Protein AF-A0A367AW40-F1 (afdb_monomer)

Sequence (233 aa):
MDGLRAPLARRLGDLLKSRQLRHEDLAEAMTDLGFDWTRNRVTQVVTGRGALTLLEIAGLCSALNLSLGDLLGGPDTEVALPGGSVPLRAILEALLHGSSESWQLLGDQSAETEQMLGELLAAHVEQAARTSSPPSRPAYSGTAWGEQAEATRKAARRLGVTPRTVETAAVQLWGRSLTAERDHRVEPRPDEDVRSLQARRAHVTRTLLSELRFHLGKSGEPAPGAGDEAGEH

Secondary structure (DSSP, 8-state):
--TTHHHHHHHHHHHHHHTT--HHHHHHHHHTTT----HHHHHHHHTT-SPPPHHHHHHHHHHHT--HHHHHT-TT-EEEETTEEEEHHHHHHHHHH---HHHHHHHHHHHHHHHHHHHHHHHHHHHHTTS-PPPPPPPPPTTHHHHHHHHHHHHHHHHTS-HHHHHHHHHHHHSS-HHHHHHHHT---TT--HHHHHHHHHHHHHHHHHHHHHHHHHTTS--S---------

Structure (mmCIF, N/CA/C/O backbone):
data_AF-A0A367AW40-F1
#
_entry.id   AF-A0A367AW40-F1
#
loop_
_atom_site.group_PDB
_atom_site.id
_atom_site.type_symbol
_atom_site.label_atom_id
_atom_site.label_alt_id
_atom_site.label_comp_id
_atom_site.label_asym_id
_atom_site.label_entity_id
_atom_site.label_seq_id
_atom_site.pdbx_PDB_ins_code
_atom_site.Cartn_x
_atom_site.Cartn_y
_atom_site.Cartn_z
_atom_site.occupancy
_atom_site.B_iso_or_equiv
_atom_site.auth_seq_id
_atom_site.auth_comp_id
_atom_site.auth_asym_id
_atom_site.auth_atom_id
_atom_site.pdbx_PDB_model_num
ATOM 1 N N . MET A 1 1 ? 22.126 5.871 -12.743 1.00 47.59 1 MET A N 1
ATOM 2 C CA . MET A 1 1 ? 21.609 4.612 -12.161 1.00 47.59 1 MET A CA 1
ATOM 3 C C . MET A 1 1 ? 20.089 4.724 -12.096 1.00 47.59 1 MET A C 1
ATOM 5 O O . MET A 1 1 ? 19.543 5.009 -11.042 1.00 47.59 1 MET A O 1
ATOM 9 N N . ASP A 1 2 ? 19.421 4.588 -13.247 1.00 61.53 2 ASP A N 1
ATOM 10 C CA . ASP A 1 2 ? 17.993 4.928 -13.421 1.00 61.53 2 ASP A CA 1
ATOM 11 C C . ASP A 1 2 ? 17.101 3.701 -13.710 1.00 61.53 2 ASP A C 1
ATOM 13 O O . ASP A 1 2 ? 15.888 3.847 -13.865 1.00 61.53 2 ASP A O 1
ATOM 17 N N . GLY A 1 3 ? 17.682 2.494 -13.757 1.00 70.38 3 GLY A N 1
ATOM 18 C CA . GLY A 1 3 ? 17.032 1.286 -14.282 1.00 70.38 3 GLY A CA 1
ATOM 19 C C . GLY A 1 3 ? 15.735 0.896 -13.572 1.00 70.38 3 GLY A C 1
ATOM 20 O O . GLY A 1 3 ? 14.750 0.587 -14.231 1.00 70.38 3 GLY A O 1
ATOM 21 N N . LEU A 1 4 ? 15.689 1.000 -12.240 1.00 76.81 4 LEU A N 1
ATOM 22 C CA . LEU A 1 4 ? 14.492 0.663 -11.457 1.00 76.81 4 LEU A CA 1
ATOM 23 C C . LEU A 1 4 ? 13.474 1.816 -11.379 1.00 76.81 4 LEU A C 1
ATOM 25 O O . LEU A 1 4 ? 12.295 1.599 -11.105 1.00 76.81 4 LEU A O 1
ATOM 29 N N . ARG A 1 5 ? 13.914 3.058 -11.626 1.00 83.00 5 ARG A N 1
ATOM 30 C CA . ARG A 1 5 ? 13.106 4.265 -11.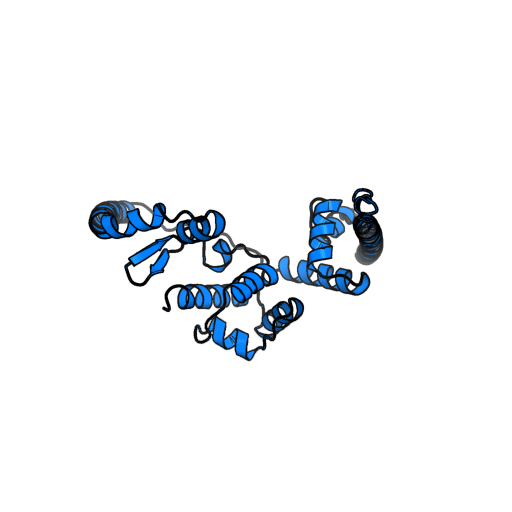398 1.00 83.00 5 ARG A CA 1
ATOM 31 C C . ARG A 1 5 ? 11.940 4.356 -12.375 1.00 83.00 5 ARG A C 1
ATOM 33 O O . ARG A 1 5 ? 10.817 4.629 -11.962 1.00 83.00 5 ARG A O 1
ATOM 40 N N . ALA A 1 6 ? 12.198 4.141 -13.664 1.00 80.56 6 ALA A N 1
ATOM 41 C CA . ALA A 1 6 ? 11.173 4.285 -14.695 1.00 80.56 6 ALA A CA 1
ATOM 42 C C . ALA A 1 6 ? 10.096 3.179 -14.647 1.00 80.56 6 ALA A C 1
ATOM 44 O O . ALA A 1 6 ? 8.912 3.526 -14.713 1.00 80.56 6 ALA A O 1
ATOM 45 N N . PRO A 1 7 ? 10.445 1.884 -14.481 1.00 81.56 7 PRO A N 1
ATOM 46 C CA . PRO A 1 7 ? 9.455 0.823 -14.303 1.00 81.56 7 PRO A CA 1
ATOM 47 C C . PRO A 1 7 ? 8.594 1.038 -13.057 1.00 81.56 7 PRO A C 1
ATOM 49 O O . PRO A 1 7 ? 7.368 0.966 -13.143 1.00 81.56 7 PRO A O 1
ATOM 52 N N . LEU A 1 8 ? 9.217 1.393 -11.926 1.00 87.31 8 LEU A N 1
ATOM 53 C CA . LEU A 1 8 ? 8.506 1.630 -10.672 1.00 87.31 8 LEU A CA 1
ATOM 54 C C . LEU A 1 8 ? 7.559 2.831 -10.779 1.00 87.31 8 LEU A C 1
ATOM 56 O O . LEU A 1 8 ? 6.394 2.719 -10.411 1.00 87.31 8 LEU A O 1
ATOM 60 N N . ALA A 1 9 ? 8.017 3.959 -11.327 1.00 90.25 9 ALA A N 1
ATOM 61 C CA . ALA A 1 9 ? 7.193 5.156 -11.501 1.00 90.25 9 ALA A CA 1
ATOM 62 C C . ALA A 1 9 ? 5.945 4.880 -12.356 1.00 90.25 9 ALA A C 1
ATOM 64 O O . ALA A 1 9 ? 4.826 5.221 -11.965 1.00 90.25 9 ALA A O 1
ATOM 65 N N . ARG A 1 10 ? 6.131 4.199 -13.496 1.00 88.38 10 ARG A N 1
ATOM 66 C CA . ARG A 1 10 ? 5.036 3.790 -14.385 1.00 88.38 10 ARG A CA 1
ATOM 67 C C . ARG A 1 10 ? 4.048 2.888 -13.653 1.00 88.38 10 ARG A C 1
ATOM 69 O O . ARG A 1 10 ? 2.854 3.174 -13.636 1.00 88.38 10 ARG A O 1
ATOM 76 N N . ARG A 1 11 ? 4.557 1.842 -13.000 1.00 90.12 11 ARG A N 1
ATOM 77 C CA . ARG A 1 11 ? 3.735 0.861 -12.293 1.00 90.12 11 ARG A CA 1
ATOM 78 C C . ARG A 1 11 ? 2.964 1.485 -11.135 1.00 90.12 11 ARG A C 1
ATOM 80 O O . ARG A 1 11 ? 1.782 1.197 -10.975 1.00 90.12 11 ARG A O 1
ATOM 87 N N . LEU A 1 12 ? 3.591 2.378 -10.375 1.00 92.44 12 LEU A N 1
ATOM 88 C CA . LEU A 1 12 ? 2.936 3.113 -9.300 1.00 92.44 12 LEU A CA 1
ATOM 89 C C . LEU A 1 12 ? 1.814 4.010 -9.842 1.00 92.44 12 LEU A C 1
ATOM 91 O O . LEU A 1 12 ? 0.724 4.030 -9.277 1.00 92.44 12 LEU A O 1
ATOM 95 N N . GLY A 1 13 ? 2.042 4.698 -10.964 1.00 92.38 13 GLY A N 1
ATOM 96 C CA . GLY A 1 13 ? 1.009 5.488 -11.637 1.00 92.38 13 GLY A CA 1
ATOM 97 C C . GLY A 1 13 ? -0.188 4.646 -12.087 1.00 92.38 13 GLY A C 1
ATOM 98 O O . GLY A 1 13 ? -1.335 5.044 -11.874 1.00 92.38 13 GLY A O 1
ATOM 99 N N . ASP A 1 14 ? 0.065 3.470 -12.660 1.00 91.94 14 ASP A N 1
ATOM 100 C CA . ASP A 1 14 ? -0.989 2.541 -13.076 1.00 91.94 14 ASP A CA 1
ATOM 101 C C . ASP A 1 14 ? -1.769 1.992 -11.876 1.00 91.94 14 ASP A C 1
ATOM 103 O O . ASP A 1 14 ? -2.997 1.939 -11.922 1.00 91.94 14 ASP A O 1
ATOM 107 N N . LEU A 1 15 ? -1.079 1.655 -10.781 1.00 91.62 15 LEU A N 1
ATOM 108 C CA . LEU A 1 15 ? -1.694 1.173 -9.542 1.00 91.62 15 LEU A CA 1
ATOM 109 C C . LEU A 1 15 ? -2.585 2.228 -8.882 1.00 91.62 15 LEU A C 1
ATOM 111 O O . LEU A 1 15 ? -3.690 1.906 -8.442 1.00 91.62 15 LEU A O 1
ATOM 115 N N . LEU A 1 16 ? -2.134 3.484 -8.826 1.00 92.38 16 LEU A N 1
ATOM 116 C CA . LEU A 1 16 ? -2.938 4.577 -8.279 1.00 92.38 16 LEU A CA 1
ATOM 117 C C . LEU A 1 16 ? -4.212 4.778 -9.103 1.00 92.38 16 LEU A C 1
ATOM 119 O O . LEU A 1 16 ? -5.305 4.842 -8.541 1.00 92.38 16 LEU A O 1
ATOM 123 N N . LYS A 1 17 ? -4.097 4.779 -10.437 1.00 92.19 17 LYS A N 1
ATOM 124 C CA . LYS A 1 17 ? -5.255 4.886 -11.336 1.00 92.19 17 LYS A CA 1
ATOM 125 C C . LYS A 1 17 ? -6.202 3.697 -11.200 1.00 92.19 17 LYS A C 1
ATOM 127 O O . LYS A 1 17 ? -7.404 3.899 -11.057 1.00 92.19 17 LYS A O 1
ATOM 132 N N . SER A 1 18 ? -5.684 2.467 -11.219 1.00 91.44 18 SER A N 1
ATOM 133 C CA . SER A 1 18 ? -6.513 1.257 -11.174 1.00 91.44 18 SER A CA 1
ATOM 134 C C . SER A 1 18 ? -7.250 1.102 -9.846 1.00 91.44 18 SER A C 1
ATOM 136 O O . SER A 1 18 ? -8.335 0.532 -9.812 1.00 91.44 18 SER A O 1
ATOM 138 N N . ARG A 1 19 ? -6.667 1.606 -8.752 1.00 88.44 19 ARG A N 1
ATOM 139 C CA . ARG A 1 19 ? -7.271 1.592 -7.413 1.00 88.44 19 ARG A CA 1
ATOM 140 C C . ARG A 1 19 ? -8.037 2.872 -7.070 1.00 88.44 19 ARG A C 1
ATOM 142 O O . ARG A 1 19 ? -8.525 2.980 -5.952 1.00 88.44 19 ARG A O 1
ATOM 149 N N . GLN A 1 20 ? -8.130 3.823 -8.004 1.00 92.62 20 GLN A N 1
ATOM 150 C CA . GLN A 1 20 ? -8.730 5.148 -7.792 1.00 92.62 20 GLN A CA 1
ATOM 151 C C . GLN A 1 20 ? -8.156 5.886 -6.567 1.00 92.62 20 GLN A C 1
ATOM 153 O O . GLN A 1 20 ? -8.853 6.649 -5.902 1.00 92.62 20 GLN A O 1
ATOM 158 N N . LEU A 1 21 ? -6.877 5.657 -6.268 1.00 90.06 21 LEU A N 1
ATOM 159 C CA . LEU A 1 21 ? -6.173 6.309 -5.172 1.00 90.06 21 LEU A CA 1
ATOM 160 C C . LEU A 1 21 ? -5.642 7.658 -5.637 1.00 90.06 21 LEU A C 1
ATOM 162 O O . LEU A 1 21 ? -5.008 7.773 -6.691 1.00 90.06 21 LEU A O 1
ATOM 166 N N . ARG A 1 22 ? -5.865 8.686 -4.824 1.00 94.06 22 ARG A N 1
ATOM 167 C CA . ARG A 1 22 ? -5.292 10.008 -5.051 1.00 94.06 22 ARG A CA 1
ATOM 168 C C . ARG A 1 22 ? -3.873 10.047 -4.496 1.00 94.06 22 ARG A C 1
ATOM 170 O O . ARG A 1 22 ? -3.470 9.225 -3.672 1.00 94.06 22 ARG A O 1
ATOM 177 N N . HIS A 1 23 ? -3.099 11.035 -4.933 1.00 94.56 23 HIS A N 1
ATOM 178 C CA . HIS A 1 23 ? -1.726 11.209 -4.451 1.00 94.56 23 HIS A CA 1
ATOM 179 C C . HIS A 1 23 ? -1.690 11.518 -2.947 1.00 94.56 23 HIS A C 1
ATOM 181 O O . HIS A 1 23 ? -0.756 11.121 -2.260 1.00 94.56 23 HIS A O 1
ATOM 187 N N . GLU A 1 24 ? -2.706 12.214 -2.442 1.00 93.94 24 GLU A N 1
ATOM 188 C CA . GLU A 1 24 ? -2.897 12.516 -1.027 1.00 93.94 24 GLU A CA 1
ATOM 189 C C . GLU A 1 24 ? -3.111 11.247 -0.202 1.00 93.94 24 GLU A C 1
ATOM 191 O O . GLU A 1 24 ? -2.533 11.134 0.871 1.00 93.94 24 GLU A O 1
ATOM 196 N N . ASP A 1 25 ? -3.861 10.275 -0.730 1.00 92.69 25 ASP A N 1
ATOM 197 C CA . ASP A 1 25 ? -4.160 9.032 -0.015 1.00 92.69 25 ASP A CA 1
ATOM 198 C C . ASP A 1 25 ? -2.886 8.185 0.167 1.00 92.69 25 ASP A C 1
ATOM 200 O O . ASP A 1 25 ? -2.672 7.589 1.221 1.00 92.69 25 ASP A O 1
ATOM 204 N N . LEU A 1 26 ? -1.999 8.162 -0.840 1.00 94.69 26 LEU A N 1
ATOM 205 C CA . LEU A 1 26 ? -0.705 7.479 -0.731 1.00 94.69 26 LEU A CA 1
ATOM 206 C C . LEU A 1 26 ? 0.272 8.228 0.185 1.00 94.69 26 LEU A C 1
ATOM 208 O O . LEU A 1 26 ? 1.030 7.592 0.913 1.00 94.69 26 LEU A O 1
ATOM 212 N N . ALA A 1 27 ? 0.268 9.563 0.149 1.00 95.62 27 ALA A N 1
ATOM 213 C CA . ALA A 1 27 ? 1.080 10.363 1.060 1.00 95.62 27 ALA A CA 1
ATOM 214 C C . ALA A 1 27 ? 0.664 10.108 2.515 1.00 95.62 27 ALA A C 1
ATOM 216 O O . ALA A 1 27 ? 1.519 9.796 3.333 1.00 95.62 27 ALA A O 1
ATOM 217 N N . GLU A 1 28 ? -0.640 10.142 2.805 1.00 90.12 28 GLU A N 1
ATOM 218 C CA . GLU A 1 28 ? -1.197 9.830 4.126 1.00 90.12 28 GLU A CA 1
ATOM 219 C C . GLU A 1 28 ? -0.814 8.414 4.578 1.00 90.12 28 GLU A C 1
ATOM 221 O O . GLU A 1 28 ? -0.297 8.245 5.677 1.00 90.12 28 GLU A O 1
ATOM 226 N N . ALA A 1 29 ? -0.955 7.407 3.708 1.00 89.88 29 ALA A N 1
ATOM 227 C CA . ALA A 1 29 ? -0.582 6.029 4.034 1.00 89.88 29 ALA A CA 1
ATOM 228 C C . ALA A 1 29 ? 0.916 5.858 4.348 1.00 89.88 29 ALA A C 1
ATOM 230 O O . ALA A 1 29 ? 1.285 5.037 5.184 1.00 89.88 29 ALA A O 1
ATOM 231 N N . MET A 1 30 ? 1.789 6.617 3.685 1.00 96.31 30 MET A N 1
ATOM 232 C CA . MET A 1 30 ? 3.225 6.607 3.973 1.00 96.31 30 MET A CA 1
ATOM 233 C C . MET A 1 30 ? 3.547 7.375 5.263 1.00 96.31 30 MET A C 1
ATOM 235 O O . MET A 1 30 ? 4.392 6.931 6.038 1.00 96.31 30 MET A O 1
ATOM 239 N N . THR A 1 31 ? 2.833 8.461 5.556 1.00 93.12 31 THR A N 1
ATOM 240 C CA . THR A 1 31 ? 2.940 9.175 6.837 1.00 93.12 31 THR A CA 1
ATOM 241 C C . THR A 1 31 ? 2.494 8.324 8.019 1.00 93.12 31 THR A C 1
ATOM 243 O O . THR A 1 31 ? 3.165 8.317 9.049 1.00 93.12 31 THR A O 1
ATOM 246 N N . ASP A 1 32 ? 1.445 7.517 7.858 1.00 85.75 32 ASP A N 1
ATOM 247 C CA . ASP A 1 32 ? 1.005 6.543 8.867 1.00 85.75 32 ASP A CA 1
ATOM 248 C C . ASP A 1 32 ? 2.079 5.479 9.180 1.00 85.75 32 ASP A C 1
ATOM 250 O O . ASP A 1 32 ? 2.071 4.881 10.257 1.00 85.75 32 ASP A O 1
ATOM 254 N N . LEU A 1 33 ? 3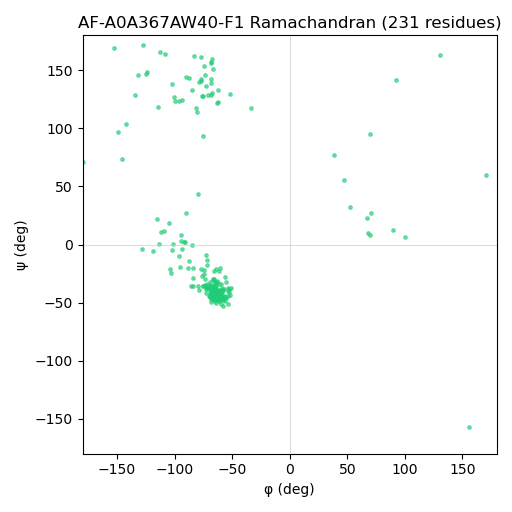.018 5.246 8.255 1.00 86.50 33 LEU A N 1
ATOM 255 C CA . LEU A 1 33 ? 4.180 4.367 8.437 1.00 86.50 33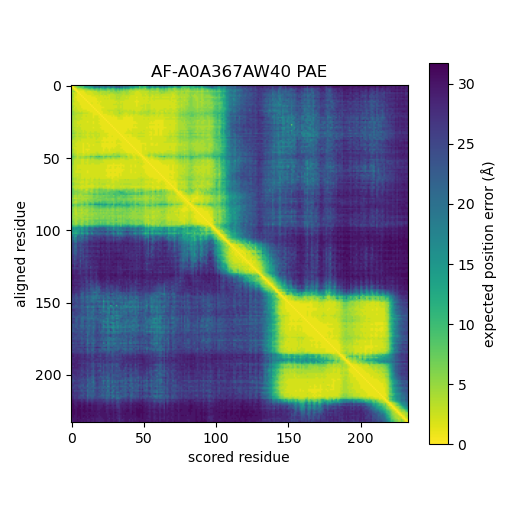 LEU A CA 1
ATOM 256 C C . LEU A 1 33 ? 5.419 5.104 8.982 1.00 86.50 33 LEU A C 1
ATOM 258 O O . LEU A 1 33 ? 6.465 4.480 9.155 1.00 86.50 33 LEU A O 1
ATOM 262 N N . GLY A 1 34 ? 5.311 6.405 9.263 1.00 90.44 34 GLY A N 1
ATOM 263 C CA . GLY A 1 34 ? 6.382 7.232 9.822 1.00 90.44 34 GLY A CA 1
ATOM 264 C C . GLY A 1 34 ? 7.287 7.912 8.791 1.00 90.44 34 GLY A C 1
ATOM 265 O O . GLY A 1 34 ? 8.342 8.416 9.167 1.00 90.44 34 GLY A O 1
ATOM 266 N N . PHE A 1 35 ? 6.915 7.933 7.507 1.00 94.50 35 PHE A N 1
ATOM 267 C CA . PHE A 1 35 ? 7.653 8.685 6.486 1.00 94.50 35 PHE A CA 1
ATOM 268 C C . PHE A 1 35 ? 7.119 10.116 6.353 1.00 94.50 35 PHE A C 1
ATOM 270 O O . PHE A 1 35 ? 5.914 10.327 6.346 1.00 94.50 35 PHE A O 1
ATOM 277 N N . ASP A 1 36 ? 7.980 11.098 6.091 1.00 94.44 36 ASP A N 1
ATOM 278 C CA . ASP A 1 36 ? 7.558 12.495 5.862 1.00 94.44 36 ASP A CA 1
ATOM 279 C C . ASP A 1 36 ? 7.024 12.733 4.433 1.00 94.44 36 ASP A C 1
ATOM 281 O O . ASP A 1 36 ? 7.379 13.691 3.735 1.00 94.44 36 ASP A O 1
ATOM 285 N N . TRP A 1 37 ? 6.204 11.810 3.931 1.00 96.62 37 TRP A N 1
ATOM 286 C CA . TRP A 1 37 ? 5.711 11.861 2.564 1.00 96.62 37 TRP A CA 1
ATOM 287 C C . TRP A 1 37 ? 4.630 12.924 2.396 1.00 96.62 37 TRP A C 1
ATOM 289 O O . TRP A 1 37 ? 3.607 12.962 3.072 1.00 96.62 37 TRP A O 1
ATOM 299 N N . THR A 1 38 ? 4.842 13.785 1.405 1.00 96.31 38 THR A N 1
ATOM 300 C CA . THR A 1 38 ? 3.866 14.787 0.976 1.00 96.31 38 THR A CA 1
ATOM 301 C C . THR A 1 38 ? 3.272 14.405 -0.376 1.00 96.31 38 THR A C 1
ATOM 303 O O . THR A 1 38 ? 3.857 13.638 -1.146 1.00 96.31 38 THR A O 1
ATOM 306 N N . ARG A 1 39 ? 2.147 15.027 -0.746 1.00 95.94 39 ARG A N 1
ATOM 307 C CA . ARG A 1 39 ? 1.578 14.917 -2.103 1.00 95.94 39 ARG A CA 1
ATOM 308 C C . ARG A 1 39 ? 2.610 15.221 -3.200 1.00 95.94 39 ARG A C 1
ATOM 310 O O . ARG A 1 39 ? 2.620 14.589 -4.260 1.00 95.94 39 ARG A O 1
ATOM 317 N N . ASN A 1 40 ? 3.490 16.195 -2.955 1.00 94.25 40 ASN A N 1
ATOM 318 C CA . ASN A 1 40 ? 4.557 16.546 -3.887 1.00 94.25 40 ASN A CA 1
ATOM 319 C C . ASN A 1 40 ? 5.579 15.405 -4.021 1.00 94.25 40 ASN A C 1
ATOM 321 O O . ASN A 1 40 ? 5.950 15.051 -5.138 1.00 94.25 40 ASN A O 1
ATOM 325 N N . ARG A 1 41 ? 5.966 14.769 -2.907 1.00 95.69 41 ARG A N 1
ATOM 326 C CA . ARG A 1 41 ? 6.853 13.595 -2.921 1.00 95.69 41 ARG A CA 1
ATOM 327 C C . ARG A 1 41 ? 6.254 12.452 -3.741 1.00 95.69 41 ARG A C 1
ATOM 329 O O . ARG A 1 41 ? 6.929 11.936 -4.628 1.00 95.69 41 ARG A O 1
ATOM 336 N N . VAL A 1 42 ? 4.974 12.135 -3.536 1.00 95.62 42 VAL A N 1
ATOM 337 C CA . VAL A 1 42 ? 4.256 11.132 -4.345 1.00 95.62 42 VAL A CA 1
ATOM 338 C C . VAL A 1 42 ? 4.308 11.484 -5.833 1.00 95.62 42 VAL A C 1
ATOM 340 O O . VAL A 1 42 ? 4.636 10.644 -6.666 1.00 95.62 42 VAL A O 1
ATOM 343 N N . THR A 1 43 ? 4.065 12.750 -6.173 1.00 94.25 43 THR A N 1
ATOM 344 C CA . THR A 1 43 ? 4.104 13.223 -7.564 1.00 94.25 43 THR A CA 1
ATOM 345 C C . THR A 1 43 ? 5.499 13.068 -8.179 1.00 94.25 43 THR A C 1
ATOM 347 O O . THR A 1 43 ? 5.621 12.611 -9.315 1.00 94.25 43 THR A O 1
ATOM 350 N N . GLN A 1 44 ? 6.567 13.389 -7.443 1.00 92.25 44 GLN A N 1
ATOM 351 C CA . GLN A 1 44 ? 7.946 13.185 -7.900 1.00 92.25 44 GLN A CA 1
ATOM 352 C C . GLN A 1 44 ? 8.252 11.707 -8.161 1.00 92.25 44 GLN A C 1
ATOM 354 O O . GLN A 1 44 ? 8.893 11.389 -9.159 1.00 92.25 44 GLN A O 1
ATOM 359 N N . VAL A 1 45 ? 7.781 10.805 -7.301 1.00 93.75 45 VAL A N 1
ATOM 360 C CA . VAL A 1 45 ? 7.999 9.361 -7.458 1.00 93.75 45 VAL A CA 1
ATOM 361 C C . VAL A 1 45 ? 7.225 8.819 -8.663 1.00 93.75 45 VAL A C 1
ATOM 363 O O . VAL A 1 45 ? 7.818 8.184 -9.530 1.00 93.75 45 VAL A O 1
ATOM 366 N N . VAL A 1 46 ? 5.932 9.135 -8.785 1.00 93.31 46 VAL A N 1
ATOM 367 C CA . VAL A 1 46 ? 5.071 8.686 -9.900 1.00 93.31 46 VAL A CA 1
ATOM 368 C C . VAL A 1 46 ? 5.541 9.235 -11.252 1.00 93.31 46 VAL A C 1
ATOM 370 O O . VAL A 1 46 ? 5.409 8.573 -12.276 1.00 93.31 46 VAL A O 1
ATOM 373 N N . THR A 1 47 ? 6.128 10.433 -11.276 1.00 90.50 47 THR A N 1
ATOM 374 C CA . THR A 1 47 ? 6.715 11.013 -12.499 1.00 90.50 47 THR A CA 1
ATOM 375 C C . THR A 1 47 ? 8.148 10.549 -12.766 1.00 90.50 47 THR A C 1
ATOM 377 O O . THR A 1 47 ? 8.750 10.970 -13.752 1.00 90.50 47 THR A O 1
ATOM 380 N N . GLY A 1 48 ? 8.715 9.703 -11.899 1.00 89.12 48 GLY A N 1
ATOM 381 C CA . GLY A 1 48 ? 10.083 9.207 -12.023 1.00 89.12 48 GLY A CA 1
ATOM 382 C C . GLY A 1 48 ? 11.149 10.285 -11.833 1.00 89.12 48 GLY A C 1
ATOM 383 O O . GLY A 1 48 ? 12.257 10.126 -12.328 1.00 89.12 48 GLY A O 1
ATOM 384 N N . ARG A 1 49 ? 10.838 11.392 -11.152 1.00 85.69 49 ARG A N 1
ATOM 385 C CA . ARG A 1 49 ? 11.783 12.479 -10.834 1.00 85.69 49 ARG A CA 1
ATOM 386 C C . ARG A 1 49 ? 12.406 12.345 -9.444 1.00 85.69 49 ARG A C 1
ATOM 388 O O . ARG A 1 49 ? 13.441 12.947 -9.186 1.00 85.69 49 ARG A O 1
ATOM 395 N N . GLY A 1 50 ? 11.788 11.574 -8.552 1.00 82.44 50 GLY A N 1
ATOM 396 C CA . GLY A 1 50 ? 12.304 11.286 -7.215 1.00 82.44 50 GLY A CA 1
ATOM 397 C C . GLY A 1 50 ? 12.971 9.916 -7.156 1.00 82.44 50 GLY A C 1
ATOM 398 O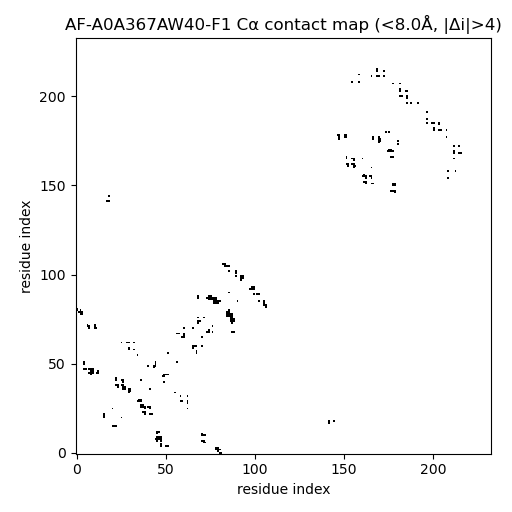 O . GLY A 1 50 ? 12.351 8.918 -7.517 1.00 82.44 50 GLY A O 1
ATOM 399 N N . ALA A 1 51 ? 14.215 9.856 -6.677 1.00 82.19 51 ALA A N 1
ATOM 400 C CA . ALA A 1 51 ? 14.822 8.589 -6.278 1.00 82.19 51 ALA A CA 1
ATOM 401 C C . ALA A 1 51 ? 14.123 8.060 -5.019 1.00 82.19 51 ALA A C 1
ATOM 403 O O . ALA A 1 51 ? 13.815 8.845 -4.119 1.00 82.19 51 ALA A O 1
ATOM 404 N N . LEU A 1 52 ? 13.887 6.751 -4.971 1.00 89.31 52 LEU A N 1
ATOM 405 C CA . LEU A 1 52 ? 13.381 6.056 -3.793 1.00 89.31 52 LEU A CA 1
ATOM 406 C C . LEU A 1 52 ? 14.524 5.335 -3.092 1.00 89.31 52 LEU A C 1
ATOM 408 O O . LEU A 1 52 ? 15.355 4.695 -3.738 1.00 89.31 52 LEU A O 1
ATOM 412 N N . THR A 1 53 ? 14.531 5.410 -1.771 1.00 89.69 53 THR A N 1
ATOM 413 C CA . THR A 1 53 ? 15.372 4.557 -0.932 1.00 89.69 53 THR A CA 1
ATOM 414 C C . THR A 1 53 ? 14.773 3.152 -0.820 1.00 89.69 53 THR A C 1
ATOM 416 O O . THR A 1 53 ? 13.575 2.955 -1.030 1.00 89.69 53 THR A O 1
ATOM 419 N N . LEU A 1 54 ? 15.587 2.165 -0.431 1.00 85.12 54 LEU A N 1
ATOM 420 C CA . LEU A 1 54 ? 15.106 0.803 -0.169 1.00 85.12 54 LEU A CA 1
ATOM 421 C C . LEU A 1 54 ? 14.003 0.781 0.904 1.00 85.12 54 LEU A C 1
ATOM 423 O O . LEU A 1 54 ? 13.023 0.052 0.769 1.00 85.12 54 LEU A O 1
ATOM 427 N N . LEU A 1 55 ? 14.137 1.618 1.938 1.00 89.00 55 LEU A N 1
ATOM 428 C CA . LEU A 1 55 ? 13.151 1.719 3.010 1.00 89.00 55 LEU A CA 1
ATOM 429 C C . LEU A 1 55 ? 11.824 2.305 2.511 1.00 89.00 55 LEU A C 1
ATOM 431 O O . LEU A 1 55 ? 10.767 1.792 2.860 1.00 89.00 55 LEU A O 1
ATOM 435 N N . GLU A 1 56 ? 11.858 3.323 1.647 1.00 94.12 56 GLU A N 1
ATOM 436 C CA . GLU A 1 56 ? 10.642 3.857 1.018 1.00 94.12 56 GLU A CA 1
ATOM 437 C C . GLU A 1 56 ? 9.980 2.836 0.082 1.00 94.12 56 GLU A C 1
ATOM 439 O O . GLU A 1 56 ? 8.756 2.775 0.027 1.00 94.12 56 GLU A O 1
ATOM 444 N N . ILE A 1 57 ? 10.758 2.008 -0.626 1.00 92.25 57 ILE A N 1
ATOM 445 C CA . ILE A 1 57 ? 10.218 0.905 -1.439 1.00 92.25 57 ILE A CA 1
ATOM 446 C C . ILE A 1 57 ? 9.502 -0.113 -0.542 1.00 92.25 57 ILE A C 1
ATOM 448 O O . ILE A 1 57 ? 8.373 -0.501 -0.836 1.00 92.25 57 ILE A O 1
ATOM 452 N N . ALA A 1 58 ? 10.111 -0.507 0.579 1.00 88.56 58 ALA A N 1
ATOM 453 C CA . ALA A 1 58 ? 9.467 -1.382 1.558 1.00 88.56 58 ALA A CA 1
ATOM 454 C C . ALA A 1 58 ? 8.201 -0.739 2.158 1.00 88.56 58 ALA A C 1
ATOM 456 O O . ALA A 1 58 ? 7.172 -1.404 2.305 1.00 88.56 58 ALA A O 1
ATOM 457 N N . GLY A 1 59 ? 8.253 0.567 2.437 1.00 91.69 59 GLY A N 1
ATOM 458 C CA . GLY A 1 59 ? 7.111 1.369 2.865 1.00 91.69 59 GLY A CA 1
ATOM 459 C C . GLY A 1 59 ? 5.970 1.332 1.850 1.00 91.69 59 GLY A C 1
ATOM 460 O O . GLY A 1 59 ? 4.843 1.030 2.228 1.00 91.69 59 GLY A O 1
ATOM 461 N N . LEU A 1 60 ? 6.258 1.525 0.559 1.00 94.12 60 LEU A N 1
ATOM 462 C CA . LEU A 1 60 ? 5.276 1.431 -0.526 1.00 94.12 60 LEU A CA 1
ATOM 463 C C . LEU A 1 60 ? 4.647 0.039 -0.627 1.00 94.12 60 LEU A C 1
ATOM 465 O O . LEU A 1 60 ? 3.427 -0.064 -0.754 1.00 94.12 60 LEU A O 1
ATOM 469 N N . CYS A 1 61 ? 5.450 -1.026 -0.543 1.00 91.50 61 CYS A N 1
ATOM 470 C CA . CYS A 1 61 ? 4.946 -2.401 -0.501 1.00 91.50 61 CYS A CA 1
ATOM 471 C C . CYS A 1 61 ? 3.965 -2.591 0.665 1.00 91.50 61 CYS A C 1
ATOM 473 O O . CYS A 1 61 ? 2.883 -3.146 0.483 1.00 91.50 61 CYS A O 1
ATOM 475 N N . SER A 1 62 ? 4.308 -2.075 1.850 1.00 89.31 62 SER A N 1
ATOM 476 C CA . SER A 1 62 ? 3.443 -2.135 3.031 1.00 89.31 62 SER A CA 1
ATOM 477 C C . SER A 1 62 ? 2.174 -1.289 2.867 1.00 89.31 62 SER A C 1
ATOM 479 O O . SER A 1 62 ? 1.079 -1.789 3.105 1.00 89.31 62 SER A O 1
ATOM 481 N N . ALA A 1 63 ? 2.294 -0.035 2.422 1.00 91.56 63 ALA A N 1
ATOM 482 C CA . ALA A 1 63 ? 1.179 0.899 2.250 1.00 91.56 63 ALA A CA 1
ATOM 483 C C . ALA A 1 63 ? 0.173 0.426 1.191 1.00 91.56 63 ALA A C 1
ATOM 485 O O . ALA A 1 63 ? -1.032 0.625 1.332 1.00 91.56 63 ALA A O 1
ATOM 486 N N . LEU A 1 64 ? 0.658 -0.219 0.128 1.00 88.94 64 LEU A N 1
ATOM 487 C CA . LEU A 1 64 ? -0.173 -0.739 -0.957 1.00 88.94 64 LEU A CA 1
ATOM 488 C C . LEU A 1 64 ? -0.572 -2.206 -0.759 1.00 88.94 64 LEU A C 1
ATOM 490 O O . LEU A 1 64 ? -1.342 -2.724 -1.573 1.00 88.94 64 LEU A O 1
ATOM 494 N N . ASN A 1 65 ? -0.079 -2.863 0.292 1.00 87.69 65 ASN A N 1
ATOM 495 C CA . ASN A 1 65 ? -0.215 -4.300 0.522 1.00 87.69 65 ASN A CA 1
ATOM 496 C C . ASN A 1 65 ? 0.127 -5.117 -0.740 1.00 87.69 65 ASN A C 1
ATOM 498 O O . ASN A 1 65 ? -0.699 -5.850 -1.285 1.00 87.69 65 ASN A O 1
ATOM 502 N N . LEU A 1 66 ? 1.332 -4.890 -1.262 1.00 88.50 66 LEU A N 1
ATOM 503 C CA . LEU A 1 66 ? 1.860 -5.523 -2.466 1.00 88.50 66 LEU A CA 1
ATOM 504 C C . LEU A 1 66 ? 3.197 -6.191 -2.168 1.00 88.50 66 LEU A C 1
ATOM 506 O O . LEU A 1 66 ? 3.994 -5.679 -1.380 1.00 88.50 66 LEU A O 1
ATOM 510 N N . SER A 1 67 ? 3.469 -7.303 -2.850 1.00 86.88 67 SER A N 1
ATOM 511 C CA . SER A 1 67 ? 4.830 -7.824 -2.912 1.00 86.88 67 SER A CA 1
ATOM 512 C C . SER A 1 67 ? 5.717 -6.872 -3.725 1.00 86.88 67 SER A C 1
ATOM 514 O O . SER A 1 67 ? 5.234 -6.125 -4.582 1.00 86.88 67 SER A O 1
ATOM 516 N N . LEU A 1 68 ? 7.032 -6.915 -3.493 1.00 84.50 68 LEU A N 1
ATOM 517 C CA . LEU A 1 68 ? 7.979 -6.138 -4.298 1.00 84.50 68 LEU A CA 1
ATOM 518 C C . LEU A 1 68 ? 7.908 -6.528 -5.785 1.00 84.50 68 LEU A C 1
ATOM 520 O O . LEU A 1 68 ? 8.005 -5.660 -6.649 1.00 84.50 68 LEU A O 1
ATOM 524 N N . GLY A 1 69 ? 7.650 -7.808 -6.077 1.00 84.25 69 GLY A N 1
ATOM 525 C CA . GLY A 1 69 ? 7.373 -8.287 -7.430 1.00 84.25 69 GLY A CA 1
ATOM 526 C C . GLY A 1 69 ? 6.170 -7.575 -8.047 1.00 84.25 69 GLY A C 1
ATOM 527 O O . GLY A 1 69 ? 6.296 -6.959 -9.099 1.00 84.25 69 GLY A O 1
ATOM 528 N N . ASP A 1 70 ? 5.023 -7.561 -7.368 1.00 85.56 70 ASP A N 1
ATOM 529 C CA . ASP A 1 70 ? 3.801 -6.927 -7.887 1.00 85.56 70 ASP A CA 1
ATOM 530 C C . ASP A 1 70 ? 3.930 -5.406 -8.054 1.00 85.56 70 ASP A C 1
ATOM 532 O O . ASP A 1 70 ? 3.369 -4.825 -8.999 1.00 85.56 70 ASP A O 1
ATOM 536 N N . LEU A 1 71 ? 4.685 -4.766 -7.151 1.00 87.50 71 LEU A N 1
ATOM 537 C CA . LEU A 1 71 ? 5.014 -3.342 -7.208 1.00 87.50 71 LEU A CA 1
ATOM 538 C C . LEU A 1 71 ? 5.897 -3.002 -8.416 1.00 87.50 71 LEU A C 1
ATOM 540 O O . LEU A 1 71 ? 5.800 -1.898 -8.944 1.00 87.50 71 LEU A O 1
ATOM 544 N N . LEU A 1 72 ? 6.725 -3.942 -8.868 1.00 84.25 72 LEU A N 1
ATOM 545 C CA . LEU A 1 72 ? 7.629 -3.782 -10.009 1.00 84.25 72 LEU A CA 1
ATOM 546 C C . LEU A 1 72 ? 7.117 -4.444 -11.299 1.00 84.25 72 LEU A C 1
ATOM 548 O O . LEU A 1 72 ? 7.763 -4.335 -12.336 1.00 84.25 72 LEU A O 1
ATOM 552 N N . GLY A 1 73 ? 5.938 -5.070 -11.281 1.00 81.50 73 GLY A N 1
ATOM 553 C CA . GLY A 1 73 ? 5.292 -5.635 -12.473 1.00 81.50 73 GLY A CA 1
ATOM 554 C C . GLY A 1 73 ? 5.439 -7.149 -12.660 1.00 81.50 73 GLY A C 1
ATOM 555 O O . GLY A 1 73 ? 4.961 -7.662 -13.667 1.00 81.50 73 GLY A O 1
ATOM 556 N N . GLY A 1 74 ? 6.018 -7.854 -11.689 1.00 81.12 74 GLY A N 1
ATOM 557 C CA . GLY A 1 74 ? 6.169 -9.308 -11.658 1.00 81.12 74 GLY A CA 1
ATOM 558 C C . GLY A 1 74 ? 7.605 -9.751 -11.338 1.00 81.12 74 GLY A C 1
ATOM 559 O O . GLY A 1 74 ? 8.535 -8.953 -11.439 1.00 81.12 74 GLY A O 1
ATOM 560 N N . PRO A 1 75 ? 7.814 -11.023 -10.949 1.00 71.44 75 PRO A N 1
ATOM 561 C CA . PRO A 1 75 ? 9.147 -11.570 -10.660 1.00 71.44 75 PRO A CA 1
ATOM 562 C C . PRO A 1 75 ? 10.059 -11.636 -11.897 1.00 71.44 75 PRO A C 1
ATOM 564 O O . PRO A 1 75 ? 11.283 -11.618 -11.759 1.00 71.44 75 PRO A O 1
ATOM 567 N N . ASP A 1 76 ? 9.465 -11.657 -13.090 1.00 77.44 76 ASP A N 1
ATOM 568 C CA . ASP A 1 76 ? 10.165 -11.704 -14.377 1.00 77.44 76 ASP A CA 1
ATOM 569 C C . ASP A 1 76 ? 10.373 -10.311 -14.989 1.00 77.44 76 ASP A C 1
ATOM 571 O O . ASP A 1 76 ? 10.792 -10.195 -16.137 1.00 77.44 76 ASP A O 1
ATOM 575 N N . THR A 1 77 ? 10.074 -9.236 -14.247 1.00 81.50 77 THR A N 1
ATOM 576 C CA . THR A 1 77 ? 10.398 -7.884 -14.703 1.00 81.50 77 THR A CA 1
ATOM 577 C C . THR A 1 77 ? 11.908 -7.749 -14.858 1.00 81.50 77 THR A C 1
ATOM 579 O O . THR A 1 77 ? 12.656 -7.894 -13.893 1.00 81.50 77 THR A O 1
ATOM 582 N N . GLU A 1 78 ? 12.336 -7.397 -16.062 1.00 82.56 78 GLU A N 1
ATOM 583 C CA . GLU A 1 78 ? 13.722 -7.074 -16.378 1.00 82.56 78 GLU A CA 1
ATOM 584 C C . GLU A 1 78 ? 14.138 -5.729 -15.763 1.00 82.56 78 GLU A C 1
ATOM 586 O O . GLU A 1 78 ? 13.463 -4.704 -15.919 1.00 82.56 78 GLU A O 1
ATOM 591 N N . VAL A 1 79 ? 15.259 -5.735 -15.042 1.00 82.00 79 VAL A N 1
ATOM 592 C CA . VAL A 1 79 ? 15.831 -4.569 -14.370 1.00 82.00 79 VAL A CA 1
ATOM 593 C C . VAL A 1 79 ? 17.171 -4.225 -15.001 1.00 82.00 79 VAL A C 1
ATOM 595 O O . VAL A 1 79 ? 18.138 -4.979 -14.913 1.00 82.00 79 VAL A O 1
ATOM 598 N N . ALA A 1 80 ? 17.246 -3.024 -15.575 1.00 80.06 80 ALA A N 1
ATOM 599 C CA . ALA A 1 80 ? 18.466 -2.529 -16.193 1.00 80.06 80 ALA A CA 1
ATOM 600 C C . ALA A 1 80 ? 19.568 -2.241 -15.155 1.00 80.06 80 ALA A C 1
ATOM 602 O O . ALA A 1 80 ? 19.378 -1.476 -14.201 1.00 80.06 80 ALA A O 1
ATOM 603 N N . LEU A 1 81 ? 20.746 -2.800 -15.410 1.00 76.50 81 LEU A N 1
ATOM 604 C CA . LEU A 1 81 ? 22.012 -2.584 -14.721 1.00 76.50 81 LEU A CA 1
ATOM 605 C C . LEU A 1 81 ? 23.004 -1.868 -15.659 1.00 76.50 81 LEU A C 1
ATOM 607 O O . LEU A 1 81 ? 22.796 -1.835 -16.870 1.00 76.50 81 LEU A O 1
ATOM 611 N N . PRO A 1 82 ? 24.117 -1.308 -15.144 1.00 72.38 82 PRO A N 1
ATOM 612 C CA . PRO A 1 82 ? 25.132 -0.682 -15.996 1.00 72.38 82 PRO A CA 1
ATOM 613 C C . PRO A 1 82 ? 25.715 -1.598 -17.087 1.00 72.38 82 PRO A C 1
ATOM 615 O O . PRO A 1 82 ? 26.148 -1.091 -18.115 1.00 72.38 82 PRO A O 1
ATOM 618 N N . GLY A 1 83 ? 25.732 -2.918 -16.863 1.00 69.56 83 GLY A N 1
ATOM 619 C CA . GLY A 1 83 ? 26.312 -3.914 -17.775 1.00 69.56 83 GLY A CA 1
ATOM 620 C C . GLY A 1 83 ? 25.309 -4.848 -18.456 1.00 69.56 83 GLY A C 1
ATOM 621 O O . GLY A 1 83 ? 25.736 -5.839 -19.032 1.00 69.56 83 GLY A O 1
ATOM 622 N N . GLY A 1 84 ? 24.001 -4.590 -18.366 1.00 75.94 84 GLY A N 1
ATOM 623 C CA . GLY A 1 84 ? 22.984 -5.473 -18.948 1.00 75.94 84 GLY A CA 1
ATOM 624 C C . GLY A 1 84 ? 21.627 -5.350 -18.265 1.00 75.94 84 GLY A C 1
ATOM 625 O O . GLY A 1 84 ? 21.333 -4.341 -17.629 1.00 75.94 84 GLY A O 1
ATOM 626 N N . SER A 1 85 ? 20.802 -6.385 -18.371 1.00 77.38 85 SER A N 1
ATOM 627 C CA . SER A 1 85 ? 19.552 -6.513 -17.623 1.00 77.38 85 SER A CA 1
ATOM 628 C C . SER A 1 85 ? 19.554 -7.819 -16.844 1.00 77.38 85 SER A C 1
ATOM 630 O O . SER A 1 85 ? 20.165 -8.798 -17.271 1.00 77.38 85 SER A O 1
ATOM 632 N N . VAL A 1 86 ? 18.902 -7.818 -15.689 1.00 83.19 86 VAL A N 1
ATOM 633 C CA . VAL A 1 86 ? 18.663 -9.034 -14.913 1.00 83.19 86 VAL A CA 1
ATOM 634 C C . VAL A 1 86 ? 17.195 -9.097 -14.504 1.00 83.19 86 VAL A C 1
ATOM 636 O O . VAL A 1 86 ? 16.601 -8.058 -14.193 1.00 83.19 86 VAL A O 1
ATOM 639 N N . PRO A 1 87 ? 16.601 -10.296 -14.426 1.00 82.81 87 PRO A N 1
ATOM 640 C CA . PRO A 1 87 ? 15.241 -10.436 -13.951 1.00 82.81 87 PRO A CA 1
ATOM 641 C C . PRO A 1 87 ? 15.181 -10.101 -12.459 1.00 82.81 87 PRO A C 1
ATOM 643 O O . PRO A 1 87 ? 16.067 -10.463 -11.676 1.00 82.81 87 PRO A O 1
ATOM 646 N N . LEU A 1 88 ? 14.102 -9.442 -12.041 1.00 82.25 88 LEU A N 1
ATOM 647 C CA . LEU A 1 88 ? 13.898 -8.997 -10.666 1.00 82.25 88 LEU A CA 1
ATOM 648 C C . LEU A 1 88 ? 14.073 -10.133 -9.651 1.00 82.25 88 LEU A C 1
ATOM 650 O O . LEU A 1 88 ? 14.657 -9.907 -8.593 1.00 82.25 88 LEU A O 1
ATOM 654 N N . ARG A 1 89 ? 13.629 -11.355 -9.970 1.00 81.44 89 ARG A N 1
ATOM 655 C CA . ARG A 1 89 ? 13.819 -12.536 -9.109 1.00 81.44 89 ARG A CA 1
ATOM 656 C C . ARG A 1 89 ? 15.281 -12.763 -8.705 1.00 81.44 89 ARG A C 1
ATOM 658 O O . ARG A 1 89 ? 15.531 -13.016 -7.534 1.00 81.44 89 ARG A O 1
ATOM 665 N N . ALA A 1 90 ? 16.238 -12.571 -9.615 1.00 80.81 90 ALA A N 1
ATOM 666 C CA . ALA A 1 90 ? 17.662 -12.743 -9.319 1.00 80.81 90 ALA A CA 1
ATOM 667 C C . ALA A 1 90 ? 18.180 -11.650 -8.368 1.00 80.81 90 ALA A C 1
ATOM 669 O O . ALA A 1 90 ? 19.051 -11.894 -7.532 1.00 80.81 90 ALA A O 1
ATOM 670 N N . ILE A 1 91 ? 17.616 -10.439 -8.450 1.00 80.69 91 ILE A N 1
ATOM 671 C CA . ILE A 1 91 ? 17.912 -9.363 -7.496 1.00 80.69 91 ILE A CA 1
ATOM 672 C C . ILE A 1 91 ? 17.341 -9.694 -6.117 1.00 80.69 91 ILE A C 1
ATOM 674 O O . ILE A 1 91 ? 18.021 -9.514 -5.108 1.00 80.69 91 ILE A O 1
ATOM 678 N N . LEU A 1 92 ? 16.103 -10.189 -6.062 1.00 80.56 92 LEU A N 1
ATOM 679 C CA . LEU A 1 92 ? 15.457 -10.584 -4.810 1.00 80.56 92 LEU A CA 1
ATOM 680 C C . LEU A 1 92 ? 16.205 -11.734 -4.129 1.00 80.56 92 LEU A C 1
ATOM 682 O O . LEU A 1 92 ? 16.436 -11.675 -2.925 1.00 80.56 92 LEU A O 1
ATOM 686 N N . GLU A 1 93 ? 16.624 -12.744 -4.890 1.00 80.38 93 GLU A N 1
ATOM 687 C CA . GLU A 1 93 ? 17.433 -13.854 -4.384 1.00 80.38 93 GLU A CA 1
ATOM 688 C C . GLU A 1 93 ? 18.754 -13.367 -3.785 1.00 80.38 93 GLU A C 1
ATOM 690 O O . GLU A 1 93 ? 19.088 -13.767 -2.669 1.00 80.38 93 GLU A O 1
ATOM 695 N N . ALA A 1 94 ? 19.449 -12.450 -4.464 1.00 82.38 94 ALA A N 1
ATOM 696 C CA . ALA A 1 94 ? 20.689 -11.865 -3.966 1.00 82.38 94 ALA A CA 1
ATOM 697 C C . ALA A 1 94 ? 20.486 -11.053 -2.679 1.00 82.38 94 ALA A C 1
ATOM 699 O O . ALA A 1 94 ? 21.290 -11.157 -1.755 1.00 82.38 94 ALA A O 1
ATOM 700 N N . LEU A 1 95 ? 19.401 -10.280 -2.580 1.00 80.50 95 LEU A N 1
ATOM 701 C CA . LEU A 1 95 ? 19.085 -9.507 -1.375 1.00 80.50 95 LEU A CA 1
ATOM 702 C C . LEU A 1 95 ? 18.720 -10.392 -0.177 1.00 80.50 95 LEU A C 1
ATOM 704 O O . LEU A 1 95 ? 19.058 -10.051 0.953 1.00 80.50 95 LEU A O 1
ATOM 708 N N . LEU A 1 96 ? 18.008 -11.495 -0.413 1.00 80.12 96 LEU A N 1
ATOM 709 C CA . LEU A 1 96 ? 17.500 -12.366 0.649 1.00 80.12 96 LEU A CA 1
ATOM 710 C C . LEU A 1 96 ? 18.521 -13.407 1.111 1.00 80.12 96 LEU A C 1
ATOM 712 O O . LEU A 1 96 ? 18.560 -13.737 2.293 1.00 80.12 96 LEU A O 1
ATOM 716 N N . HIS A 1 97 ? 19.336 -13.921 0.192 1.00 80.75 97 HIS A N 1
ATOM 717 C CA . HIS A 1 97 ? 20.215 -15.063 0.450 1.00 80.75 97 HIS A CA 1
ATOM 718 C C . HIS A 1 97 ? 21.700 -14.731 0.276 1.00 80.75 97 HIS A C 1
ATOM 720 O O . HIS A 1 97 ? 22.546 -15.579 0.543 1.00 80.75 97 HIS A O 1
ATOM 726 N N . GLY A 1 98 ? 22.038 -13.524 -0.187 1.00 70.44 98 GLY A N 1
ATOM 727 C CA . GLY A 1 98 ? 23.424 -13.107 -0.407 1.00 70.44 98 GLY A CA 1
ATOM 728 C C . GLY A 1 98 ? 24.126 -13.807 -1.576 1.00 70.44 98 GLY A C 1
ATOM 729 O O . GLY A 1 98 ? 25.331 -13.632 -1.731 1.00 70.44 98 GLY A O 1
ATOM 730 N N . SER A 1 99 ? 23.411 -14.590 -2.395 1.00 67.94 99 SER A N 1
ATOM 731 C CA . SER A 1 99 ? 23.982 -15.265 -3.567 1.00 67.94 99 SER A CA 1
ATOM 732 C C . SER A 1 99 ? 23.795 -14.430 -4.833 1.00 67.94 99 SER A C 1
ATOM 734 O O . SER A 1 99 ? 22.676 -14.065 -5.189 1.00 67.94 99 SER A O 1
ATOM 736 N N . SER A 1 100 ? 24.897 -14.140 -5.523 1.00 59.47 100 SER A N 1
ATOM 737 C CA . SER A 1 100 ? 24.924 -13.454 -6.821 1.00 59.47 100 SER A CA 1
ATOM 738 C C . SER A 1 100 ? 25.328 -14.377 -7.975 1.00 59.47 100 SER A C 1
ATOM 740 O O . SER A 1 100 ? 25.584 -13.890 -9.077 1.00 59.47 100 SER A O 1
ATOM 742 N N . GLU A 1 101 ? 25.369 -15.699 -7.762 1.00 58.66 101 GLU A N 1
ATOM 743 C CA . GLU A 1 101 ? 25.760 -16.679 -8.793 1.00 58.66 101 GLU A CA 1
ATOM 744 C C . GLU A 1 101 ? 24.902 -16.550 -10.066 1.00 58.66 101 GLU A C 1
ATOM 746 O O . GLU A 1 101 ? 25.394 -16.695 -11.184 1.00 58.66 101 GLU A O 1
ATOM 751 N N . SER A 1 102 ? 23.636 -16.155 -9.917 1.00 53.84 102 SER A N 1
ATOM 752 C CA . SER A 1 102 ? 22.702 -15.894 -11.016 1.00 53.84 102 SER A CA 1
ATOM 753 C C . SER A 1 102 ? 23.002 -14.616 -11.817 1.00 53.84 102 SER A C 1
ATOM 755 O O . SER A 1 102 ? 22.547 -14.497 -12.951 1.00 53.84 102 SER A O 1
ATOM 757 N N . TRP A 1 103 ? 23.794 -13.676 -11.288 1.00 58.41 103 TRP A N 1
ATOM 758 C CA . TRP A 1 103 ? 24.143 -12.421 -11.971 1.00 58.41 103 TRP A CA 1
ATOM 759 C C . TRP A 1 103 ? 25.327 -12.595 -12.933 1.00 58.41 103 TRP A C 1
ATOM 761 O O . TRP A 1 103 ? 25.407 -11.890 -13.937 1.00 58.41 103 TRP A O 1
ATOM 771 N N . GLN A 1 104 ? 26.231 -13.542 -12.651 1.00 52.50 104 GLN A N 1
ATOM 772 C CA . GLN A 1 104 ? 27.405 -13.825 -13.489 1.00 52.50 104 GLN A CA 1
ATOM 773 C C . GLN A 1 104 ? 27.035 -14.555 -14.792 1.00 52.50 104 GLN A C 1
ATOM 775 O O . GLN A 1 104 ? 27.670 -14.333 -15.817 1.00 52.50 104 GLN A O 1
ATOM 780 N N . LEU A 1 105 ? 25.965 -15.357 -14.784 1.00 48.59 105 LEU A N 1
ATOM 781 C CA . LEU A 1 105 ? 25.508 -16.134 -15.945 1.00 48.59 105 LEU A CA 1
ATOM 782 C C . LEU A 1 105 ? 24.758 -15.302 -17.006 1.00 48.59 105 LEU A C 1
ATOM 784 O O . LEU A 1 105 ? 24.684 -15.709 -18.162 1.00 48.59 105 LEU A O 1
ATOM 788 N N . LEU A 1 106 ? 24.210 -14.138 -16.638 1.00 50.50 106 LEU A N 1
ATOM 789 C CA . LEU A 1 106 ? 23.443 -13.256 -17.538 1.00 50.50 106 LEU A CA 1
ATOM 790 C C . LEU A 1 106 ? 24.314 -12.244 -18.303 1.00 50.50 106 LEU A C 1
ATOM 792 O O . LEU A 1 106 ? 23.892 -11.734 -19.339 1.00 50.50 106 LEU A O 1
ATOM 796 N N . GLY A 1 107 ? 25.528 -11.964 -17.817 1.00 46.72 107 GLY A N 1
ATOM 797 C CA . GLY A 1 107 ? 26.465 -11.043 -18.469 1.00 46.72 107 GLY A CA 1
ATOM 798 C C . GLY A 1 107 ? 27.171 -11.627 -19.696 1.00 46.72 107 GLY A C 1
ATOM 799 O O . GLY A 1 107 ? 27.521 -10.868 -20.592 1.00 46.72 107 GLY A O 1
ATOM 800 N N . ASP A 1 108 ? 27.344 -12.952 -19.750 1.00 46.44 108 ASP A N 1
ATOM 801 C CA . ASP A 1 108 ? 28.130 -13.636 -20.794 1.00 46.44 108 ASP A CA 1
ATOM 802 C C . ASP A 1 108 ? 27.248 -14.318 -21.862 1.00 46.44 108 ASP A C 1
ATOM 804 O O . ASP A 1 108 ? 27.655 -14.480 -23.005 1.00 46.44 108 ASP A O 1
ATOM 808 N N . GLN A 1 109 ? 25.995 -14.666 -21.530 1.00 47.38 109 GLN A N 1
ATOM 809 C CA . GLN A 1 109 ? 25.098 -15.415 -22.429 1.00 47.38 109 GLN A CA 1
ATOM 810 C C . GLN A 1 109 ? 24.026 -14.570 -23.134 1.00 47.38 109 GLN A C 1
ATOM 812 O O . GLN A 1 109 ? 23.286 -15.093 -23.966 1.00 47.38 109 GLN A O 1
ATOM 817 N N . SER A 1 110 ? 23.900 -13.277 -22.828 1.00 50.09 110 SER A N 1
ATOM 818 C CA . SER A 1 110 ? 22.826 -12.433 -23.377 1.00 50.09 110 SER A CA 1
ATOM 819 C C . SER A 1 110 ? 22.890 -12.301 -24.901 1.00 50.09 110 SER A C 1
ATOM 821 O O . SER A 1 110 ? 21.861 -12.441 -25.551 1.00 50.09 110 SER A O 1
ATOM 823 N N . ALA A 1 111 ? 24.079 -12.158 -25.490 1.00 50.25 111 ALA A N 1
ATOM 824 C CA . ALA A 1 111 ? 24.229 -12.006 -26.939 1.00 50.25 111 ALA A CA 1
ATOM 825 C C . ALA A 1 111 ? 23.837 -13.273 -27.728 1.00 50.25 111 ALA A C 1
ATOM 827 O O . ALA A 1 111 ? 23.081 -13.194 -28.696 1.00 50.25 111 ALA A O 1
ATOM 828 N N . GLU A 1 112 ? 24.300 -14.452 -27.302 1.00 49.09 112 GLU A N 1
ATOM 829 C CA . GLU A 1 112 ? 23.986 -15.720 -27.982 1.00 49.09 112 GLU A CA 1
ATOM 830 C C . GLU A 1 112 ? 22.533 -16.155 -27.739 1.00 49.09 112 GLU A C 1
ATOM 832 O O . GLU A 1 112 ? 21.866 -16.663 -28.645 1.00 49.09 112 GLU A O 1
ATOM 837 N N . THR A 1 113 ? 21.997 -15.895 -26.542 1.00 53.69 113 THR A N 1
ATOM 838 C CA . THR A 1 113 ? 20.613 -16.249 -26.199 1.00 53.69 113 THR A CA 1
ATOM 839 C C . THR A 1 113 ? 19.606 -15.301 -26.854 1.00 53.69 113 THR A C 1
ATOM 841 O O . THR A 1 113 ? 18.556 -15.760 -27.294 1.00 53.69 113 THR A O 1
ATOM 844 N N . GLU A 1 114 ? 19.910 -14.003 -26.987 1.00 48.25 114 GLU A N 1
ATOM 845 C CA . GLU A 1 114 ? 19.061 -13.046 -27.716 1.00 48.25 114 GLU A CA 1
ATOM 846 C C . GLU A 1 114 ? 18.988 -13.371 -29.210 1.00 48.25 114 GLU A C 1
ATOM 848 O O . GLU A 1 114 ? 17.907 -13.298 -29.798 1.00 48.25 114 GLU A O 1
ATOM 853 N N . GLN A 1 115 ? 20.100 -13.793 -29.818 1.00 56.88 115 GLN A N 1
ATOM 854 C CA . GLN A 1 115 ? 20.120 -14.205 -31.220 1.00 56.88 115 GLN A CA 1
ATOM 855 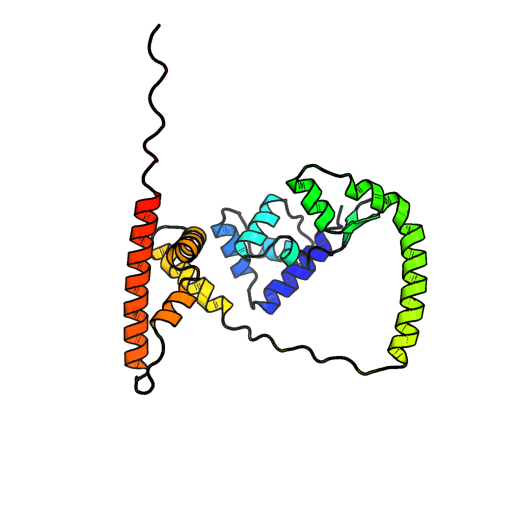C C . GLN A 1 115 ? 19.305 -15.491 -31.438 1.00 56.88 115 GLN A C 1
ATOM 857 O O . GLN A 1 115 ? 18.454 -15.544 -32.327 1.00 56.88 115 GLN A O 1
ATOM 862 N N . MET A 1 116 ? 19.479 -16.492 -30.571 1.00 50.84 116 MET A N 1
ATOM 863 C CA . MET A 1 116 ? 18.752 -17.762 -30.657 1.00 50.84 116 MET A CA 1
ATOM 864 C C . MET A 1 116 ? 17.252 -17.619 -30.335 1.00 50.84 116 MET A C 1
ATOM 866 O O . MET A 1 116 ? 16.408 -18.228 -30.995 1.00 50.84 116 MET A O 1
ATOM 870 N N . LEU A 1 117 ? 16.887 -16.782 -29.355 1.00 49.16 117 LEU A N 1
ATOM 871 C CA . LEU A 1 117 ? 15.490 -16.496 -29.015 1.00 49.16 117 LEU A CA 1
ATOM 872 C C . LEU A 1 117 ? 14.815 -15.627 -30.088 1.00 49.16 117 LEU A C 1
ATOM 874 O O . LEU A 1 117 ? 13.632 -15.818 -30.366 1.00 49.16 117 LEU A O 1
ATOM 878 N N . GLY A 1 118 ? 15.559 -14.716 -30.725 1.00 57.12 118 GLY A N 1
ATOM 879 C CA . GLY A 1 118 ? 15.094 -13.923 -31.863 1.00 57.12 118 GLY A CA 1
ATOM 880 C C . GLY A 1 118 ? 14.725 -14.785 -33.071 1.00 57.12 118 GLY A C 1
ATOM 881 O O . GLY A 1 118 ? 13.658 -14.596 -33.656 1.00 57.12 118 GLY A O 1
ATOM 882 N N . GLU A 1 119 ? 15.549 -15.783 -33.395 1.00 58.34 119 GLU A N 1
ATOM 883 C CA . GLU A 1 119 ? 15.265 -16.746 -34.468 1.00 58.34 119 GLU A CA 1
ATOM 884 C C . GLU A 1 119 ? 14.044 -17.628 -34.150 1.00 58.34 119 GLU A C 1
ATOM 886 O O . GLU A 1 119 ? 13.164 -17.813 -34.997 1.00 58.34 119 GLU A O 1
ATOM 891 N N . LEU A 1 120 ? 13.925 -18.106 -32.907 1.00 48.69 120 LEU A N 1
ATOM 892 C CA . LEU A 1 120 ? 12.787 -18.914 -32.447 1.00 48.69 120 LEU A CA 1
ATOM 893 C C . LEU A 1 120 ? 11.467 -18.127 -32.397 1.00 48.69 120 LEU A C 1
ATOM 895 O O . LEU A 1 120 ? 10.422 -18.650 -32.793 1.00 48.69 120 LEU A O 1
ATOM 899 N N . LEU A 1 121 ? 11.493 -16.872 -31.939 1.00 52.12 121 LEU A N 1
ATOM 900 C CA . LEU A 1 121 ? 10.312 -16.005 -31.880 1.00 52.12 121 LEU A CA 1
ATOM 901 C C . LEU A 1 121 ? 9.865 -15.548 -33.269 1.00 52.12 121 LEU A C 1
ATOM 903 O O . LEU A 1 121 ? 8.662 -15.501 -33.515 1.00 52.12 121 LEU A O 1
ATOM 907 N N . ALA A 1 122 ? 10.790 -15.265 -34.191 1.00 61.72 122 ALA A N 1
ATOM 908 C CA . ALA A 1 122 ? 10.446 -14.941 -35.574 1.00 61.72 122 ALA A CA 1
ATOM 909 C C . ALA A 1 122 ? 9.688 -16.099 -36.246 1.00 61.72 122 ALA A C 1
ATOM 911 O O . ALA A 1 122 ? 8.633 -15.880 -36.846 1.00 61.72 122 ALA A O 1
ATOM 912 N N . ALA A 1 123 ? 10.152 -17.337 -36.042 1.00 57.75 123 ALA A N 1
ATOM 913 C CA . ALA A 1 123 ? 9.469 -18.534 -36.527 1.00 57.75 123 ALA A CA 1
ATOM 914 C C . ALA A 1 123 ? 8.072 -18.711 -35.895 1.00 57.75 123 ALA A C 1
ATOM 916 O O . ALA A 1 123 ? 7.110 -19.050 -36.584 1.00 57.75 123 ALA A O 1
ATOM 917 N N . HIS A 1 124 ? 7.928 -18.425 -34.595 1.00 45.41 124 HIS A N 1
ATOM 918 C CA . HIS A 1 124 ? 6.651 -18.557 -33.885 1.00 45.41 124 HIS A CA 1
ATOM 919 C C . HIS A 1 124 ? 5.629 -17.468 -34.250 1.00 45.41 124 HIS A C 1
ATOM 921 O O . HIS A 1 124 ? 4.439 -17.758 -34.369 1.00 45.41 124 HIS A O 1
ATOM 927 N N . VAL A 1 125 ? 6.070 -16.222 -34.454 1.00 54.06 125 VAL A N 1
ATOM 928 C CA . VAL A 1 125 ? 5.209 -15.098 -34.867 1.00 54.06 125 VAL A CA 1
ATOM 929 C C . VAL A 1 125 ? 4.676 -15.318 -36.281 1.00 54.06 125 VAL A C 1
ATOM 931 O O . VAL A 1 125 ? 3.496 -15.076 -36.538 1.00 54.06 125 VAL A O 1
ATOM 934 N N . GLU A 1 126 ? 5.502 -15.846 -37.185 1.00 52.69 126 GLU A N 1
ATOM 935 C CA . GLU A 1 126 ? 5.076 -16.186 -38.543 1.00 52.69 126 GLU A CA 1
ATOM 936 C C . GLU A 1 126 ? 4.056 -17.339 -38.569 1.00 52.69 126 GLU A C 1
ATOM 938 O O . GLU A 1 126 ? 3.163 -17.378 -39.421 1.00 52.69 126 GLU A O 1
ATOM 943 N N . GLN A 1 127 ? 4.142 -18.253 -37.601 1.00 48.09 127 GLN A N 1
ATOM 944 C CA . GLN A 1 127 ? 3.211 -19.366 -37.436 1.00 48.09 127 GLN A CA 1
ATOM 945 C C . GLN A 1 127 ? 1.895 -18.921 -36.770 1.00 48.09 127 GLN A C 1
ATOM 947 O O . GLN A 1 127 ? 0.820 -19.307 -37.225 1.00 48.09 127 GLN A O 1
ATOM 952 N N . ALA A 1 128 ? 1.957 -18.030 -35.773 1.00 45.06 128 ALA A N 1
ATOM 953 C CA . ALA A 1 128 ? 0.791 -17.453 -35.100 1.00 45.06 128 ALA A CA 1
ATOM 954 C C . ALA A 1 128 ? -0.015 -16.502 -36.004 1.00 45.06 128 ALA A C 1
ATOM 956 O O . ALA A 1 128 ? -1.244 -16.506 -35.961 1.00 45.06 128 ALA A O 1
ATOM 957 N N . ALA A 1 129 ? 0.641 -15.748 -36.894 1.00 49.78 129 ALA A N 1
ATOM 958 C CA . ALA A 1 129 ? -0.039 -14.886 -37.866 1.00 49.78 129 ALA A CA 1
ATOM 959 C C . ALA A 1 129 ? -0.903 -15.670 -38.876 1.00 49.78 129 ALA A C 1
ATOM 961 O O . ALA A 1 129 ? -1.830 -15.115 -39.465 1.00 49.78 129 ALA A O 1
ATOM 962 N N . ARG A 1 130 ? -0.629 -16.969 -39.063 1.00 50.94 130 ARG A N 1
ATOM 963 C CA . ARG A 1 130 ? -1.397 -17.860 -39.948 1.00 50.94 130 ARG A CA 1
ATOM 964 C C . ARG A 1 130 ? -2.597 -18.501 -39.246 1.00 50.94 130 ARG A C 1
ATOM 966 O O . ARG A 1 130 ? -3.474 -19.035 -39.921 1.00 50.94 130 ARG A O 1
ATOM 973 N N . THR A 1 131 ? -2.670 -18.445 -37.915 1.00 43.31 131 THR A N 1
ATOM 974 C CA . THR A 1 131 ? -3.695 -19.137 -37.131 1.00 43.31 131 THR A CA 1
ATOM 975 C C . THR A 1 131 ? -4.159 -18.292 -35.941 1.00 43.31 131 THR A C 1
ATOM 977 O O . THR A 1 131 ? -3.523 -18.284 -34.894 1.00 43.31 131 THR A O 1
ATOM 980 N N . SER A 1 132 ? -5.350 -17.704 -36.073 1.00 31.41 132 SER A N 1
ATOM 981 C CA . SER A 1 132 ? -6.265 -17.264 -34.999 1.00 31.41 132 SER A CA 1
ATOM 982 C C . SER A 1 132 ? -6.202 -15.826 -34.438 1.00 31.41 132 SER A C 1
ATOM 984 O O . SER A 1 132 ? -5.158 -15.202 -34.273 1.00 31.41 132 SER A O 1
ATOM 986 N N . SER A 1 133 ? -7.422 -15.338 -34.166 1.00 42.47 133 SER A N 1
ATOM 987 C CA . SER A 1 133 ? -7.832 -14.060 -33.563 1.00 42.47 133 SER A CA 1
ATOM 988 C C . SER A 1 133 ? -7.442 -13.906 -32.081 1.00 42.47 133 SER A C 1
ATOM 990 O O . SER A 1 133 ? -7.278 -14.907 -31.384 1.00 42.47 133 SER A O 1
ATOM 992 N N . PRO A 1 134 ? -7.386 -12.665 -31.554 1.00 36.12 134 PRO A N 1
ATOM 993 C CA . PRO A 1 134 ? -6.933 -12.391 -30.188 1.00 36.12 134 PRO A CA 1
ATOM 994 C C . PRO A 1 134 ? -7.957 -12.790 -29.102 1.00 36.12 134 PRO A C 1
ATOM 996 O O . PRO A 1 134 ? -9.162 -12.610 -29.304 1.00 36.12 134 PRO A O 1
ATOM 999 N N . PRO A 1 135 ? -7.510 -13.257 -27.915 1.00 33.69 135 PRO A N 1
ATOM 1000 C CA . PRO A 1 135 ? -8.396 -13.574 -26.798 1.00 33.69 135 PRO A CA 1
ATOM 1001 C C . PRO A 1 135 ? -8.839 -12.316 -26.030 1.00 33.69 135 PRO A C 1
ATOM 1003 O O . PRO A 1 135 ? -8.061 -11.396 -25.768 1.00 33.69 135 PRO A O 1
ATOM 1006 N N . SER A 1 136 ? -10.112 -12.296 -25.636 1.00 34.22 136 SER A N 1
ATOM 1007 C CA . SER A 1 136 ? -10.720 -11.261 -24.795 1.00 34.22 136 SER A CA 1
ATOM 1008 C C . SER A 1 136 ? -10.258 -11.366 -23.333 1.00 34.22 136 SER A C 1
ATOM 1010 O O . SER A 1 136 ? -10.222 -12.450 -22.756 1.00 34.22 136 SER A O 1
ATOM 1012 N N . ARG A 1 137 ? -9.935 -10.223 -22.712 1.00 32.09 137 ARG A N 1
ATOM 1013 C CA . ARG A 1 137 ? -9.598 -10.107 -21.279 1.00 32.09 137 ARG A CA 1
ATOM 1014 C C . ARG A 1 137 ? -10.858 -10.160 -20.395 1.00 32.09 137 ARG A C 1
ATOM 1016 O O . ARG A 1 137 ? -11.848 -9.525 -20.756 1.00 32.09 137 ARG A O 1
ATOM 1023 N N . PRO A 1 138 ? -10.821 -10.804 -19.211 1.00 29.31 138 PRO A N 1
ATOM 1024 C CA . PRO A 1 138 ? -11.904 -10.715 -18.237 1.00 29.31 138 PRO A CA 1
ATOM 1025 C C . PRO A 1 138 ? -11.867 -9.378 -17.480 1.00 29.31 138 PRO A C 1
ATOM 1027 O O . PRO A 1 138 ? -10.804 -8.867 -17.118 1.00 29.31 138 PRO A O 1
ATOM 1030 N N . ALA A 1 139 ? -13.052 -8.817 -17.243 1.00 31.25 139 ALA A N 1
ATOM 1031 C CA . ALA A 1 139 ? -13.267 -7.599 -16.474 1.00 31.25 139 ALA A CA 1
ATOM 1032 C C . ALA A 1 139 ? -13.132 -7.871 -14.964 1.00 31.25 139 ALA A C 1
ATOM 1034 O O . ALA A 1 139 ? -13.794 -8.757 -14.428 1.00 31.25 139 ALA A O 1
ATOM 1035 N N . TYR A 1 140 ? -12.297 -7.091 -14.276 1.00 31.91 140 TYR A N 1
ATOM 1036 C CA . TYR A 1 140 ? -12.124 -7.131 -12.821 1.00 31.91 140 TYR A CA 1
ATOM 1037 C C . TYR A 1 140 ? -12.933 -5.988 -12.183 1.00 31.91 140 TYR A C 1
ATOM 1039 O O . TYR A 1 140 ? -12.749 -4.824 -12.539 1.00 31.91 140 TYR A O 1
ATOM 1047 N N . SER A 1 141 ? -13.849 -6.298 -11.262 1.00 36.19 141 SER A N 1
ATOM 1048 C CA . SER A 1 141 ? -14.715 -5.324 -10.577 1.00 36.19 141 SER A CA 1
ATOM 1049 C C . SER A 1 141 ? -13.989 -4.633 -9.409 1.00 36.19 141 SER A C 1
ATOM 1051 O O . SER A 1 141 ? -13.595 -5.284 -8.442 1.00 36.19 141 SER A O 1
ATOM 1053 N N . GLY A 1 142 ? -13.823 -3.310 -9.491 1.00 36.22 142 GLY A N 1
ATOM 1054 C CA . GLY A 1 142 ? -12.940 -2.495 -8.640 1.00 36.22 142 GLY A CA 1
ATOM 1055 C C . GLY A 1 142 ? -13.516 -1.906 -7.342 1.00 36.22 142 GLY A C 1
ATOM 1056 O O . GLY A 1 142 ? -13.023 -0.874 -6.904 1.00 36.22 142 GLY A O 1
ATOM 1057 N N . THR A 1 143 ? -14.529 -2.500 -6.706 1.00 47.31 143 THR A N 1
ATOM 1058 C CA . THR A 1 143 ? -15.200 -1.883 -5.533 1.00 47.31 143 THR A CA 1
ATOM 1059 C C . THR A 1 143 ? -14.827 -2.476 -4.166 1.00 47.31 143 THR A C 1
ATOM 1061 O O . THR A 1 143 ? -14.946 -1.790 -3.156 1.00 47.31 143 THR A O 1
ATOM 1064 N N . ALA A 1 144 ? -14.307 -3.705 -4.095 1.00 44.72 144 ALA A N 1
ATOM 1065 C CA . ALA A 1 144 ? -14.114 -4.413 -2.817 1.00 44.72 144 ALA A CA 1
ATOM 1066 C C . ALA A 1 144 ? -12.934 -3.909 -1.949 1.00 44.72 144 ALA A C 1
ATOM 1068 O O . ALA A 1 144 ? -12.915 -4.116 -0.737 1.00 44.72 144 ALA A O 1
ATOM 1069 N N . TRP A 1 145 ? -11.945 -3.232 -2.543 1.00 41.81 145 TRP A N 1
ATOM 1070 C CA . TRP A 1 145 ? -10.696 -2.868 -1.853 1.00 41.81 145 TRP A CA 1
ATOM 1071 C C . TRP A 1 145 ? -10.829 -1.627 -0.955 1.00 41.81 145 TRP A C 1
ATOM 1073 O O . TRP A 1 145 ? -10.233 -1.579 0.122 1.00 41.81 145 TRP A O 1
ATOM 1083 N N . GLY A 1 146 ? -11.630 -0.636 -1.362 1.00 53.28 146 GLY A N 1
ATOM 1084 C CA . GLY A 1 146 ? -11.809 0.609 -0.603 1.00 53.28 146 GLY A CA 1
ATOM 1085 C C . GLY A 1 146 ? -12.549 0.398 0.721 1.00 53.28 146 GLY A C 1
ATOM 1086 O O . GLY A 1 146 ? -12.124 0.897 1.764 1.00 53.28 146 GLY A O 1
ATOM 1087 N N . GLU A 1 147 ? -13.611 -0.412 0.701 1.00 58.94 147 GLU A N 1
ATOM 1088 C CA . GLU A 1 147 ? -14.412 -0.706 1.895 1.00 58.94 147 GLU A CA 1
ATOM 1089 C C . GLU A 1 147 ? -13.637 -1.530 2.931 1.00 58.94 147 GLU A C 1
ATOM 1091 O O . GLU A 1 147 ? -13.769 -1.301 4.138 1.00 58.94 147 GLU A O 1
ATOM 1096 N N . GLN A 1 148 ? -12.788 -2.458 2.474 1.00 65.81 148 GLN A N 1
ATOM 1097 C CA . GLN A 1 148 ? -11.942 -3.259 3.355 1.00 65.81 148 GLN A CA 1
ATOM 1098 C C . GLN A 1 148 ? -10.923 -2.388 4.099 1.00 65.81 148 GLN A C 1
ATOM 1100 O O . GLN A 1 148 ? -10.828 -2.461 5.326 1.00 65.81 148 GLN A O 1
ATOM 1105 N N . ALA A 1 149 ? -10.235 -1.495 3.383 1.00 68.94 149 ALA A N 1
ATOM 1106 C CA . ALA A 1 149 ? -9.260 -0.585 3.979 1.00 68.94 149 ALA A CA 1
ATOM 1107 C C . ALA A 1 149 ? -9.898 0.419 4.961 1.00 68.94 149 ALA A C 1
ATOM 1109 O O . ALA A 1 149 ? -9.291 0.809 5.963 1.00 68.94 149 ALA A O 1
ATOM 1110 N N . GLU A 1 150 ? -11.131 0.866 4.712 1.00 72.00 150 GLU A N 1
ATOM 1111 C CA . GLU A 1 150 ? -11.822 1.796 5.610 1.00 72.00 150 GLU A CA 1
ATOM 1112 C C . GLU A 1 150 ? -12.292 1.128 6.915 1.00 72.00 150 GLU A C 1
ATOM 1114 O O . GLU A 1 150 ? -12.137 1.704 8.000 1.00 72.00 150 GLU A O 1
ATOM 1119 N N . ALA A 1 151 ? -12.827 -0.096 6.833 1.00 77.38 151 ALA A N 1
ATOM 1120 C CA . ALA A 1 151 ? -13.274 -0.856 7.999 1.00 77.38 151 ALA A CA 1
ATOM 1121 C C . ALA A 1 151 ? -12.109 -1.164 8.954 1.00 77.38 151 ALA A C 1
ATOM 1123 O O . ALA A 1 151 ? -12.215 -0.905 10.158 1.00 77.38 151 ALA A O 1
ATOM 1124 N N . THR A 1 152 ? -10.973 -1.614 8.410 1.00 81.69 152 THR A N 1
ATOM 1125 C CA . THR A 1 152 ? -9.740 -1.863 9.171 1.00 81.69 152 THR A CA 1
ATOM 1126 C C . THR A 1 152 ? -9.243 -0.595 9.870 1.00 81.69 152 THR A C 1
ATOM 1128 O O . THR A 1 152 ? -8.975 -0.619 11.072 1.00 81.69 152 THR A O 1
ATOM 1131 N N . ARG A 1 153 ? -9.193 0.554 9.181 1.00 80.69 153 ARG A N 1
ATOM 1132 C CA . ARG A 1 153 ? -8.754 1.828 9.789 1.00 80.69 153 ARG A CA 1
ATOM 1133 C C . ARG A 1 153 ? -9.676 2.304 10.913 1.00 80.69 153 ARG A C 1
ATOM 1135 O O . ARG A 1 153 ? -9.214 2.820 11.932 1.00 80.69 153 ARG A O 1
ATOM 1142 N N . LYS A 1 154 ? -10.995 2.143 10.764 1.00 79.38 154 LYS A N 1
ATOM 1143 C CA . LYS A 1 154 ? -11.966 2.466 11.827 1.00 79.38 154 LYS A CA 1
ATOM 1144 C C . LYS A 1 154 ? -11.798 1.555 13.047 1.00 79.38 154 LYS A C 1
ATOM 1146 O O . LYS A 1 154 ? -11.910 2.041 14.172 1.00 79.38 154 LYS A O 1
ATOM 1151 N N . ALA A 1 155 ? -11.510 0.272 12.836 1.00 87.25 155 ALA A N 1
ATOM 1152 C CA . ALA A 1 155 ? -11.212 -0.669 13.912 1.00 87.25 155 ALA A CA 1
ATOM 1153 C C . ALA A 1 155 ? -9.913 -0.301 14.644 1.00 87.25 155 ALA A C 1
ATOM 1155 O O . ALA A 1 155 ? -9.927 -0.160 15.864 1.00 87.25 155 ALA A O 1
ATOM 1156 N N . ALA A 1 156 ? -8.838 -0.044 13.898 1.00 83.19 156 ALA A N 1
ATOM 1157 C CA . ALA A 1 156 ? -7.528 0.344 14.419 1.00 83.19 156 ALA A CA 1
ATOM 1158 C C . ALA A 1 156 ? -7.611 1.564 15.349 1.00 83.19 156 ALA A C 1
ATOM 1160 O O . ALA A 1 156 ? -7.224 1.490 16.515 1.00 83.19 156 ALA A O 1
ATOM 1161 N N . ARG A 1 157 ? -8.264 2.642 14.887 1.00 80.44 157 ARG A N 1
ATOM 1162 C CA . ARG A 1 157 ? -8.491 3.859 15.689 1.00 80.44 157 ARG A CA 1
ATOM 1163 C C . ARG A 1 157 ? -9.274 3.601 16.977 1.00 80.44 157 ARG A C 1
ATOM 1165 O O . ARG A 1 157 ? -8.979 4.205 17.998 1.00 80.44 157 ARG A O 1
ATOM 1172 N N . ARG A 1 158 ? -10.267 2.706 16.955 1.00 84.06 158 ARG A N 1
ATOM 1173 C CA . ARG A 1 158 ? -11.057 2.353 18.153 1.00 84.06 158 ARG A CA 1
ATOM 1174 C C . ARG A 1 158 ? -10.305 1.466 19.142 1.00 84.06 158 ARG A C 1
ATOM 1176 O O . ARG A 1 158 ? -10.667 1.431 20.317 1.00 84.06 158 ARG A O 1
ATOM 1183 N N . LEU A 1 159 ? -9.331 0.709 18.654 1.00 87.50 159 LEU A N 1
ATOM 1184 C CA . LEU A 1 159 ? -8.542 -0.229 19.445 1.00 87.50 159 LEU A CA 1
ATOM 1185 C C . LEU A 1 159 ? -7.214 0.375 19.921 1.00 87.50 159 LEU A C 1
ATOM 1187 O O . LEU A 1 159 ? -6.574 -0.225 20.774 1.00 87.50 159 LEU A O 1
ATOM 1191 N N . GLY A 1 160 ? -6.833 1.556 19.423 1.00 82.62 160 GLY A N 1
ATOM 1192 C CA . GLY A 1 160 ? -5.574 2.213 19.784 1.00 82.62 160 GLY A CA 1
ATOM 1193 C C . GLY A 1 160 ? -4.343 1.503 19.215 1.00 82.62 160 GLY A C 1
ATOM 1194 O O . GLY A 1 160 ? -3.273 1.574 19.805 1.00 82.62 160 GLY A O 1
ATOM 1195 N N . VAL A 1 161 ? -4.497 0.794 18.094 1.00 86.00 161 VAL A N 1
ATOM 1196 C CA . VAL A 1 161 ? -3.423 0.035 17.432 1.00 86.00 161 VAL A CA 1
ATOM 1197 C C . VAL A 1 161 ? -3.320 0.421 15.959 1.00 86.00 161 VAL A C 1
ATOM 1199 O O . VAL A 1 161 ? -4.182 1.123 15.431 1.00 86.00 161 VAL A O 1
ATOM 1202 N N . THR A 1 162 ? -2.282 -0.055 15.270 1.00 76.50 162 THR A N 1
ATOM 1203 C CA . THR A 1 162 ? -2.113 0.206 13.833 1.00 76.50 162 THR A CA 1
ATOM 1204 C C . THR A 1 162 ? -3.083 -0.629 12.978 1.00 76.50 162 THR A C 1
ATOM 1206 O O . THR A 1 162 ? -3.470 -1.730 13.388 1.00 76.50 162 THR A O 1
ATOM 1209 N N . PRO A 1 163 ? -3.455 -0.176 11.762 1.00 77.81 163 PRO A N 1
ATOM 1210 C CA . PRO A 1 163 ? -4.233 -0.984 10.815 1.00 77.81 163 PRO A CA 1
ATOM 1211 C C . PRO A 1 163 ? -3.604 -2.353 10.531 1.00 77.81 163 PRO A C 1
ATOM 1213 O O . PRO A 1 163 ? -4.311 -3.357 10.519 1.00 77.81 163 PRO A O 1
ATOM 1216 N N . ARG A 1 164 ? -2.272 -2.413 10.410 1.00 73.44 164 ARG A N 1
ATOM 1217 C CA . ARG A 1 164 ? -1.526 -3.661 10.201 1.00 73.44 164 ARG A CA 1
ATOM 1218 C C . ARG A 1 164 ? -1.688 -4.633 11.371 1.00 73.44 164 ARG A C 1
ATOM 1220 O O . ARG A 1 164 ? -1.877 -5.824 11.154 1.00 73.44 164 ARG A O 1
ATOM 1227 N N . THR A 1 165 ? -1.667 -4.136 12.608 1.00 75.56 165 THR A N 1
ATOM 1228 C CA . THR A 1 165 ? -1.924 -4.948 13.809 1.00 75.56 165 THR A CA 1
ATOM 1229 C C . THR A 1 165 ? -3.324 -5.567 13.776 1.00 75.56 165 THR A C 1
ATOM 1231 O O . THR A 1 165 ? -3.485 -6.732 14.132 1.00 75.56 165 THR A O 1
ATOM 1234 N N . VAL A 1 166 ? -4.329 -4.822 13.299 1.00 86.94 166 VAL A N 1
ATOM 1235 C CA . VAL A 1 166 ? -5.701 -5.331 13.138 1.00 86.94 166 VAL A CA 1
ATOM 1236 C C . VAL A 1 166 ? -5.788 -6.397 12.048 1.00 86.94 166 VAL A C 1
ATOM 1238 O O . VAL A 1 166 ? -6.437 -7.414 12.269 1.00 86.94 166 VAL A O 1
ATOM 1241 N N . GLU A 1 167 ? -5.149 -6.199 10.892 1.00 83.56 167 GLU A N 1
ATOM 1242 C CA . GLU A 1 167 ? -5.171 -7.190 9.805 1.00 83.56 167 GLU A CA 1
ATOM 1243 C C . GLU A 1 167 ? -4.482 -8.491 10.202 1.00 83.56 167 GLU A C 1
ATOM 1245 O O . GLU A 1 167 ? -5.057 -9.562 10.019 1.00 83.56 167 GLU A O 1
ATOM 1250 N N . THR A 1 168 ? -3.300 -8.404 10.814 1.00 78.94 168 THR A N 1
ATOM 1251 C CA . THR A 1 168 ? -2.587 -9.580 11.322 1.00 78.94 168 THR A CA 1
ATOM 1252 C C . THR A 1 168 ? -3.427 -10.322 12.358 1.00 78.94 168 THR A C 1
ATOM 1254 O O . THR A 1 168 ? -3.580 -11.536 12.259 1.00 78.94 168 THR A O 1
ATOM 1257 N N . ALA A 1 169 ? -4.030 -9.607 13.313 1.00 88.25 169 ALA A N 1
ATOM 1258 C CA . ALA A 1 169 ? -4.899 -10.216 14.316 1.00 88.25 169 ALA A CA 1
ATOM 1259 C C . ALA A 1 169 ? -6.159 -10.844 13.696 1.00 88.25 169 ALA A C 1
ATOM 1261 O O . ALA A 1 169 ? -6.563 -11.925 14.108 1.00 88.25 169 ALA A O 1
ATOM 1262 N N . ALA A 1 170 ? -6.756 -10.217 12.679 1.00 89.31 170 ALA A N 1
ATOM 1263 C CA . ALA A 1 170 ? -7.923 -10.751 11.979 1.00 89.31 170 ALA A CA 1
ATOM 1264 C C . ALA A 1 170 ? -7.600 -12.052 11.226 1.00 89.31 170 ALA A C 1
ATOM 1266 O O . ALA A 1 170 ? -8.337 -13.033 11.332 1.00 89.31 170 ALA A O 1
ATOM 1267 N N . VAL A 1 171 ? -6.465 -12.091 10.520 1.00 85.06 171 VAL A N 1
ATOM 1268 C CA . VAL A 1 171 ? -5.996 -13.304 9.836 1.00 85.06 171 VAL A CA 1
ATOM 1269 C C . VAL A 1 171 ? -5.655 -14.401 10.844 1.00 85.06 171 VAL A C 1
ATOM 1271 O O . VAL A 1 171 ? -6.031 -15.547 10.629 1.00 85.06 171 VAL A O 1
ATOM 1274 N N . GLN A 1 172 ? -5.012 -14.069 11.966 1.00 84.75 172 GLN A N 1
ATOM 1275 C CA . GLN A 1 172 ? -4.711 -15.044 13.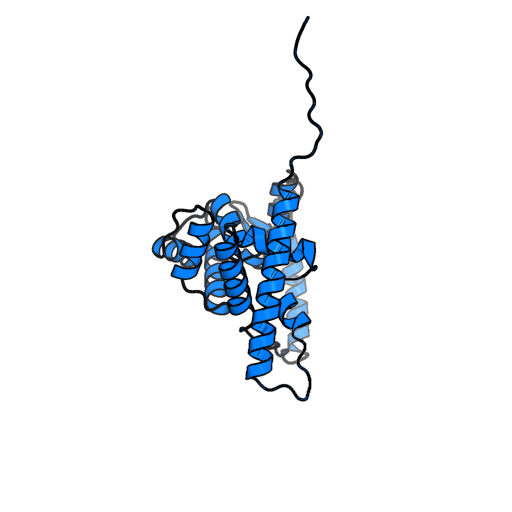020 1.00 84.75 172 GLN A CA 1
ATOM 1276 C C . GLN A 1 172 ? -5.971 -15.617 13.678 1.00 84.75 172 GLN A C 1
ATOM 1278 O O . GLN A 1 172 ? -6.009 -16.805 13.984 1.00 84.75 172 GLN A O 1
ATOM 1283 N N . LEU A 1 173 ? -6.990 -14.785 13.904 1.00 90.62 173 LEU A N 1
ATOM 1284 C CA . LEU A 1 173 ? -8.185 -15.183 14.643 1.00 90.62 173 LEU A CA 1
ATOM 1285 C C . LEU A 1 173 ? -9.226 -15.891 13.764 1.00 90.62 173 LEU A C 1
ATOM 1287 O O . LEU A 1 173 ? -9.900 -16.806 14.231 1.00 90.62 173 LEU A O 1
ATOM 1291 N N . TRP A 1 174 ? -9.362 -15.480 12.500 1.00 91.06 174 TRP A N 1
ATOM 1292 C CA . TRP A 1 174 ? -10.452 -15.926 11.618 1.00 91.06 174 TRP A CA 1
ATOM 1293 C C . TRP A 1 174 ? -9.988 -16.462 10.256 1.00 91.06 174 TRP A C 1
ATOM 1295 O O . TRP A 1 174 ? -10.814 -16.884 9.440 1.00 91.06 174 TRP A O 1
ATOM 1305 N N . GLY A 1 175 ? -8.686 -16.408 9.960 1.00 85.12 175 GLY A N 1
ATOM 1306 C CA . GLY A 1 175 ? -8.132 -16.791 8.657 1.00 85.12 175 GLY A CA 1
ATOM 1307 C C . GLY A 1 175 ? -8.526 -15.858 7.506 1.00 85.12 175 GLY A C 1
ATOM 1308 O O . GLY A 1 175 ? -8.315 -16.202 6.346 1.00 85.12 175 GLY A O 1
ATOM 1309 N N . ARG A 1 176 ? -9.137 -14.699 7.791 1.00 88.56 176 ARG A N 1
ATOM 1310 C CA . ARG A 1 176 ? -9.664 -13.762 6.786 1.00 88.56 176 ARG A CA 1
ATOM 1311 C C . ARG A 1 176 ? -9.687 -12.320 7.295 1.00 88.56 176 ARG A C 1
ATOM 1313 O O . ARG A 1 176 ? -9.480 -12.064 8.478 1.00 88.56 176 ARG A O 1
ATOM 1320 N N . SER A 1 177 ? -9.941 -11.368 6.396 1.00 88.50 177 SER A N 1
ATOM 1321 C CA . SER A 1 177 ? -10.023 -9.947 6.754 1.00 88.50 177 SER A CA 1
ATOM 1322 C C . SER A 1 177 ? -11.253 -9.638 7.616 1.00 88.50 177 SER A C 1
ATOM 1324 O O . SER A 1 177 ? -12.265 -10.335 7.552 1.00 88.50 177 SER A O 1
ATOM 1326 N N . LEU A 1 178 ? -11.197 -8.541 8.381 1.00 86.62 178 LEU A N 1
ATOM 1327 C CA . LEU A 1 178 ? -12.312 -8.058 9.209 1.00 86.62 178 LEU A CA 1
ATOM 1328 C C . LEU A 1 178 ? -13.618 -7.919 8.405 1.00 86.62 178 LEU A C 1
ATOM 1330 O O . LEU A 1 178 ? -14.688 -8.290 8.883 1.00 86.62 178 LEU A O 1
ATOM 1334 N N . THR A 1 179 ? -13.534 -7.374 7.189 1.00 86.19 179 THR A N 1
ATOM 1335 C CA . THR A 1 179 ? -14.698 -7.170 6.315 1.00 86.19 179 THR A CA 1
ATOM 1336 C C . THR A 1 179 ? -15.252 -8.494 5.811 1.00 86.19 179 THR A C 1
ATOM 1338 O O . THR A 1 179 ? -16.457 -8.709 5.908 1.00 86.19 179 THR A O 1
ATOM 1341 N N . ALA A 1 180 ? -14.385 -9.405 5.360 1.00 82.62 180 ALA A N 1
ATOM 1342 C CA . ALA A 1 180 ? -14.804 -10.734 4.925 1.00 82.62 180 ALA A CA 1
ATOM 1343 C C . ALA A 1 180 ? -15.471 -11.518 6.066 1.00 82.62 180 ALA A C 1
ATOM 1345 O O . ALA A 1 180 ? -16.486 -12.173 5.853 1.00 82.62 180 ALA A O 1
ATOM 1346 N N . GLU A 1 181 ? -14.951 -11.405 7.291 1.00 92.38 181 GLU A N 1
ATOM 1347 C CA . GLU A 1 181 ? -15.544 -12.057 8.460 1.00 92.38 181 GLU A CA 1
ATOM 1348 C C . GLU A 1 181 ? -16.884 -11.439 8.864 1.00 92.38 181 GLU A C 1
ATOM 1350 O O . GLU A 1 181 ? -17.841 -12.158 9.155 1.00 92.38 181 GLU A O 1
ATOM 1355 N N . ARG A 1 182 ? -16.993 -10.106 8.836 1.00 89.56 182 ARG A N 1
ATOM 1356 C CA . ARG A 1 182 ? -18.270 -9.417 9.049 1.00 89.56 182 ARG A CA 1
ATOM 1357 C C . ARG A 1 182 ? -19.310 -9.903 8.050 1.00 89.56 182 ARG A C 1
ATOM 1359 O O . ARG A 1 182 ? -20.426 -10.206 8.452 1.00 89.56 182 ARG A O 1
ATOM 1366 N N . ASP A 1 183 ? -18.957 -9.958 6.774 1.00 84.94 183 ASP A N 1
ATOM 1367 C CA . ASP A 1 183 ? -19.905 -10.303 5.721 1.00 84.94 183 ASP A CA 1
ATOM 1368 C C . ASP A 1 183 ? -20.291 -11.788 5.786 1.00 84.94 183 ASP A C 1
ATOM 1370 O O . ASP A 1 183 ? -21.472 -12.104 5.662 1.00 84.94 183 ASP A O 1
ATOM 1374 N N . HIS A 1 184 ? -19.348 -12.673 6.127 1.00 87.31 184 HIS A N 1
ATOM 1375 C CA . HIS A 1 184 ? -19.621 -14.085 6.406 1.00 87.31 184 HIS A CA 1
ATOM 1376 C C . HIS A 1 184 ? -20.598 -14.280 7.574 1.00 87.31 184 HIS A C 1
ATOM 1378 O O . HIS A 1 184 ? -21.571 -15.017 7.460 1.00 87.31 184 HIS A O 1
ATOM 1384 N N . ARG A 1 185 ? -20.407 -13.576 8.697 1.00 89.50 185 ARG A N 1
ATOM 1385 C CA . ARG A 1 185 ? -21.324 -13.674 9.849 1.00 89.50 185 ARG A CA 1
ATOM 1386 C C . ARG A 1 185 ? -22.680 -13.009 9.610 1.00 89.50 185 ARG A C 1
ATOM 1388 O O . ARG A 1 185 ? -23.601 -13.186 10.407 1.00 89.50 185 ARG A O 1
ATOM 1395 N N . VAL A 1 186 ? -22.805 -12.204 8.556 1.00 86.62 186 VAL A N 1
ATOM 1396 C CA . VAL A 1 186 ? -24.028 -11.466 8.223 1.00 86.62 186 VAL A CA 1
ATOM 1397 C C . VAL A 1 186 ? -24.772 -12.100 7.040 1.00 86.62 186 VAL A C 1
ATOM 1399 O O . VAL A 1 186 ? -25.650 -11.444 6.479 1.00 86.62 186 VAL A O 1
ATOM 1402 N N . GLU A 1 187 ? -24.497 -13.370 6.714 1.00 74.62 187 GLU A N 1
ATOM 1403 C CA . GLU A 1 187 ? -25.179 -14.140 5.660 1.00 74.62 187 GLU A CA 1
ATOM 1404 C C . GLU A 1 187 ? -26.667 -13.758 5.519 1.00 74.62 187 GLU A C 1
ATOM 1406 O O . GLU A 1 187 ? -27.429 -13.847 6.493 1.00 74.62 187 GLU A O 1
ATOM 1411 N N . PRO A 1 188 ? -27.078 -13.230 4.350 1.00 64.94 188 PRO A N 1
ATOM 1412 C CA . PRO A 1 188 ? -28.411 -12.676 4.177 1.00 64.94 188 PRO A CA 1
ATOM 1413 C C . PRO A 1 188 ? -29.457 -13.787 4.253 1.00 64.94 188 PRO A C 1
ATOM 1415 O O . PRO A 1 188 ? -29.352 -14.809 3.577 1.00 64.94 188 PRO A O 1
ATOM 1418 N N . ARG A 1 189 ? -30.487 -13.575 5.077 1.00 77.12 189 ARG A N 1
ATOM 1419 C CA . ARG A 1 189 ? -31.650 -14.465 5.139 1.00 77.12 189 ARG A CA 1
ATOM 1420 C C . ARG A 1 189 ? -32.678 -14.016 4.095 1.00 77.12 189 ARG A C 1
ATOM 1422 O O . ARG A 1 189 ? -32.831 -12.808 3.915 1.00 77.12 189 ARG A O 1
ATOM 1429 N N . PRO A 1 190 ? -33.387 -14.948 3.433 1.00 65.31 190 PRO A N 1
ATOM 1430 C CA . PRO A 1 190 ? -34.256 -14.630 2.297 1.00 65.31 190 PRO A CA 1
ATOM 1431 C C . PRO A 1 190 ? -35.410 -13.659 2.615 1.00 65.31 190 PRO A C 1
ATOM 1433 O O . PRO A 1 190 ? -35.874 -12.987 1.703 1.00 65.31 190 PRO A O 1
ATOM 1436 N N . ASP A 1 191 ? -35.795 -13.503 3.889 1.00 74.69 191 ASP A N 1
ATOM 1437 C CA . ASP A 1 191 ? -36.921 -12.654 4.323 1.00 74.69 191 ASP A CA 1
ATOM 1438 C C . ASP A 1 191 ? -36.502 -11.448 5.192 1.00 74.69 191 ASP A C 1
ATOM 1440 O O . ASP A 1 191 ? -37.285 -10.929 5.990 1.00 74.69 191 ASP A O 1
ATOM 1444 N N . GLU A 1 192 ? -35.242 -11.013 5.112 1.00 75.12 192 GLU A N 1
ATOM 1445 C CA . GLU A 1 192 ? -34.728 -9.947 5.975 1.00 75.12 192 GLU A CA 1
ATOM 1446 C C . GLU A 1 192 ? -34.762 -8.557 5.326 1.00 75.12 192 GLU A C 1
ATOM 1448 O O . GLU A 1 192 ? -34.143 -8.313 4.292 1.00 75.12 192 GLU A O 1
ATOM 1453 N N . ASP A 1 193 ? -35.429 -7.609 5.992 1.00 78.81 193 ASP A N 1
ATOM 1454 C CA . ASP A 1 193 ? -35.433 -6.201 5.586 1.00 78.81 193 ASP A CA 1
ATOM 1455 C C . ASP A 1 193 ? -34.047 -5.537 5.735 1.00 78.81 193 ASP A C 1
ATOM 1457 O O . ASP A 1 193 ? -33.253 -5.855 6.628 1.00 78.81 193 ASP A O 1
ATOM 1461 N N . VAL A 1 194 ? -33.784 -4.531 4.896 1.00 73.19 194 VAL A N 1
ATOM 1462 C CA . VAL A 1 194 ? -32.533 -3.759 4.844 1.00 73.19 194 VAL A CA 1
ATOM 1463 C C . VAL A 1 194 ? -32.169 -3.178 6.213 1.00 73.19 194 VAL A C 1
ATOM 1465 O O . VAL A 1 194 ? -30.992 -3.161 6.590 1.00 73.19 194 VAL A O 1
ATOM 1468 N N . ARG A 1 195 ? -33.160 -2.733 6.997 1.00 71.12 195 ARG A N 1
ATOM 1469 C CA . ARG A 1 195 ? -32.931 -2.168 8.333 1.00 71.12 195 ARG A CA 1
ATOM 1470 C C . ARG A 1 195 ? -32.471 -3.226 9.337 1.00 71.12 195 ARG A C 1
ATOM 1472 O O . ARG A 1 195 ? -31.574 -2.962 10.143 1.00 71.12 195 ARG A O 1
ATOM 1479 N N . SER A 1 196 ? -33.045 -4.423 9.265 1.00 73.69 196 SER A N 1
ATOM 1480 C CA . SER A 1 196 ? -32.661 -5.574 10.090 1.00 73.69 196 SER A CA 1
ATOM 1481 C C . SER A 1 196 ? -31.250 -6.052 9.740 1.00 73.69 196 SER A C 1
ATOM 1483 O O . SER A 1 196 ? -30.424 -6.246 10.637 1.00 73.69 196 SER A O 1
ATOM 1485 N N . LEU A 1 197 ? -30.918 -6.086 8.444 1.00 76.00 197 LEU A N 1
ATOM 1486 C CA . LEU A 1 197 ? -29.573 -6.401 7.964 1.00 76.00 197 LEU A CA 1
ATOM 1487 C C . LEU A 1 197 ? -28.532 -5.395 8.480 1.00 76.00 197 LEU A C 1
ATOM 1489 O O . LEU A 1 197 ? -27.475 -5.789 8.975 1.00 76.00 197 LEU A O 1
ATOM 1493 N N . GLN A 1 198 ? -28.822 -4.092 8.422 1.00 72.50 198 GLN A N 1
ATOM 1494 C CA . GLN 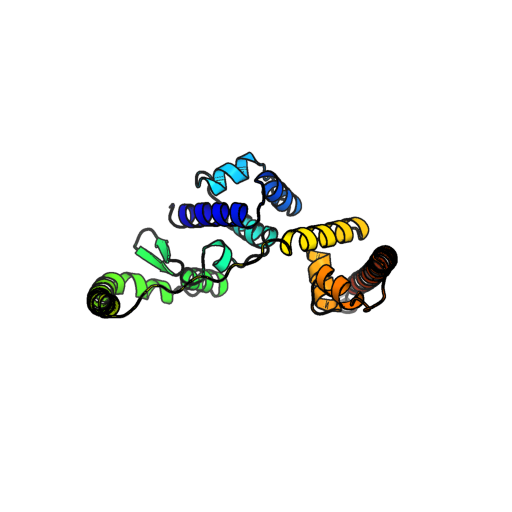A 1 198 ? -27.934 -3.053 8.960 1.00 72.50 198 GLN A CA 1
ATOM 1495 C C . GLN A 1 198 ? -27.732 -3.177 10.477 1.00 72.50 198 GLN A C 1
ATOM 1497 O O . GLN A 1 198 ? -26.599 -3.065 10.957 1.00 72.50 198 GLN A O 1
ATOM 1502 N N . ALA A 1 199 ? -28.797 -3.448 11.237 1.00 75.19 199 ALA A N 1
ATOM 1503 C CA . ALA A 1 199 ? -28.705 -3.662 12.679 1.00 75.19 199 ALA A CA 1
ATOM 1504 C C . ALA A 1 199 ? -27.830 -4.882 13.015 1.00 75.19 199 ALA A C 1
ATOM 1506 O O . ALA A 1 199 ? -26.964 -4.798 13.895 1.00 75.19 199 ALA A O 1
ATOM 1507 N N . ARG A 1 200 ? -27.976 -5.982 12.263 1.00 81.31 200 ARG A N 1
ATOM 1508 C CA . ARG A 1 200 ? -27.133 -7.173 12.421 1.00 81.31 200 ARG A CA 1
ATOM 1509 C C . ARG A 1 200 ? -25.677 -6.891 12.061 1.00 81.31 200 ARG A C 1
ATOM 1511 O O . ARG A 1 200 ? -24.797 -7.231 12.849 1.00 81.31 200 ARG A O 1
ATOM 1518 N N . ARG A 1 201 ? -25.408 -6.188 10.951 1.00 81.81 201 ARG A N 1
ATOM 1519 C CA . ARG A 1 201 ? -24.048 -5.735 10.587 1.00 81.81 201 ARG A CA 1
ATOM 1520 C C . ARG A 1 201 ? -23.401 -4.941 11.716 1.00 81.81 201 ARG A C 1
ATOM 1522 O O . ARG A 1 201 ? -22.236 -5.171 12.045 1.00 81.81 201 ARG A O 1
ATOM 1529 N N . ALA A 1 202 ? -24.145 -4.024 12.333 1.00 80.69 202 ALA A N 1
ATOM 1530 C CA . ALA A 1 202 ? -23.637 -3.220 13.436 1.00 80.69 202 ALA A CA 1
ATOM 1531 C C . ALA A 1 202 ? -23.330 -4.071 14.678 1.00 80.69 202 ALA A C 1
ATOM 1533 O O . ALA A 1 202 ? -22.295 -3.862 15.312 1.00 80.69 202 ALA A O 1
ATOM 1534 N N . HIS A 1 203 ? -24.192 -5.036 15.015 1.00 82.88 203 HIS A N 1
ATOM 1535 C CA . HIS A 1 203 ? -23.970 -5.941 16.142 1.00 82.88 203 HIS A CA 1
ATOM 1536 C C . HIS A 1 203 ? -22.737 -6.826 15.920 1.00 82.88 203 HIS A C 1
ATOM 1538 O O . HIS A 1 203 ? -21.826 -6.806 16.744 1.00 82.88 203 HIS A O 1
ATOM 1544 N N . VAL A 1 204 ? -22.646 -7.481 14.758 1.00 89.94 204 VAL A N 1
ATOM 1545 C CA . VAL A 1 204 ? -21.483 -8.291 14.360 1.00 89.94 204 VAL A CA 1
ATOM 1546 C C . VAL A 1 204 ? -20.198 -7.471 14.425 1.00 89.94 204 VAL A C 1
ATOM 1548 O O . VAL A 1 204 ? -19.222 -7.910 15.023 1.00 89.94 204 VAL A O 1
ATOM 1551 N N . THR A 1 205 ? -20.203 -6.241 13.903 1.00 86.75 205 THR A N 1
ATOM 1552 C CA . THR A 1 205 ? -19.019 -5.366 13.957 1.00 86.75 205 THR A CA 1
ATOM 1553 C C . THR A 1 205 ? -18.551 -5.111 15.395 1.00 86.75 205 THR A C 1
ATOM 1555 O O . THR A 1 205 ? -17.350 -5.087 15.652 1.00 86.75 205 THR A O 1
ATOM 1558 N N . ARG A 1 206 ? -19.467 -4.927 16.357 1.00 89.81 206 ARG A N 1
ATOM 1559 C CA . ARG A 1 206 ? -19.097 -4.735 17.773 1.00 89.81 206 ARG A CA 1
ATOM 1560 C C . ARG A 1 206 ? -18.497 -6.003 18.378 1.00 89.81 206 ARG A C 1
ATOM 1562 O O . ARG A 1 206 ? -17.507 -5.900 19.097 1.00 89.81 206 ARG A O 1
ATOM 1569 N N . THR A 1 207 ? -19.052 -7.168 18.053 1.00 93.19 207 THR A N 1
ATOM 1570 C CA . THR A 1 207 ? -18.531 -8.468 18.494 1.00 93.19 207 THR A CA 1
ATOM 1571 C C . THR A 1 207 ? -17.113 -8.702 17.973 1.00 93.19 207 THR A C 1
ATOM 1573 O O . THR A 1 207 ? -16.215 -8.969 18.767 1.00 93.19 207 THR A O 1
ATOM 1576 N N . LEU A 1 208 ? -16.874 -8.475 16.676 1.00 92.38 208 LEU A N 1
ATOM 1577 C CA . LEU A 1 208 ? -15.546 -8.606 16.060 1.00 92.38 208 LEU A CA 1
ATOM 1578 C C . LEU A 1 208 ? -14.504 -7.681 16.707 1.00 92.38 208 LEU A C 1
ATOM 1580 O O . LEU A 1 208 ? -13.368 -8.086 16.936 1.00 92.38 208 LEU A O 1
ATOM 1584 N N . LEU A 1 209 ? -14.884 -6.445 17.048 1.00 93.19 209 LEU A N 1
ATOM 1585 C CA . LEU A 1 209 ? -13.989 -5.526 17.761 1.00 93.19 209 LEU A CA 1
ATOM 1586 C C . LEU A 1 209 ? -13.666 -6.002 19.186 1.00 93.19 209 LEU A C 1
ATOM 1588 O O . LEU A 1 209 ? -12.549 -5.792 19.653 1.00 93.19 209 LEU A O 1
ATOM 1592 N N . SER A 1 210 ? -14.621 -6.630 19.877 1.00 92.94 210 SER A N 1
ATOM 1593 C CA . SER A 1 210 ? -14.392 -7.211 21.204 1.00 92.94 210 SER A CA 1
ATOM 1594 C C . SER A 1 210 ? -13.439 -8.405 21.137 1.00 92.94 210 SER A C 1
ATOM 1596 O O . SER A 1 210 ? -12.519 -8.501 21.945 1.00 92.94 210 SER A O 1
ATOM 1598 N N . GLU A 1 211 ? -13.631 -9.279 20.150 1.00 94.06 211 GLU A N 1
ATOM 1599 C CA . GLU A 1 211 ? -12.758 -10.424 19.878 1.00 94.06 211 GLU A CA 1
ATOM 1600 C C . GLU A 1 211 ? -11.320 -9.975 19.573 1.00 94.06 211 GLU A C 1
ATOM 1602 O O . GLU A 1 211 ? -10.377 -10.464 20.194 1.00 94.06 211 GLU A O 1
ATOM 1607 N N . LEU A 1 212 ? -11.149 -8.968 18.706 1.00 94.12 212 LEU A N 1
ATOM 1608 C CA . LEU A 1 212 ? -9.833 -8.391 18.408 1.00 94.12 212 LEU A CA 1
ATOM 1609 C C . LEU A 1 212 ? -9.172 -7.771 19.634 1.00 94.12 212 LEU A C 1
ATOM 1611 O O . LEU A 1 212 ? -7.984 -7.983 19.856 1.00 94.12 212 LEU A O 1
ATOM 1615 N N . ARG A 1 213 ? -9.923 -7.018 20.446 1.00 93.00 213 ARG A N 1
ATOM 1616 C CA . ARG A 1 213 ? -9.389 -6.430 21.682 1.00 93.00 213 ARG A CA 1
ATOM 1617 C C . ARG A 1 213 ? -8.871 -7.512 22.628 1.00 93.00 213 ARG A C 1
ATOM 1619 O O . ARG A 1 213 ? -7.804 -7.348 23.208 1.00 93.00 213 ARG A O 1
ATOM 1626 N N . PHE A 1 214 ? -9.617 -8.603 22.776 1.00 91.81 214 PHE A N 1
ATOM 1627 C CA . PHE A 1 214 ? -9.228 -9.715 23.635 1.00 91.81 214 PHE A CA 1
ATOM 1628 C C . PHE A 1 214 ? -7.988 -10.448 23.110 1.00 91.81 214 PHE A C 1
ATOM 1630 O O . PHE A 1 214 ? -7.074 -10.719 23.885 1.00 91.81 214 PHE A O 1
ATOM 1637 N N . HIS A 1 215 ? -7.921 -10.714 21.801 1.00 91.81 215 HIS A N 1
ATOM 1638 C CA . HIS A 1 215 ? -6.755 -11.343 21.169 1.00 91.81 215 HIS A CA 1
ATOM 1639 C C . HIS A 1 215 ? -5.493 -10.492 21.331 1.00 91.81 215 HIS A C 1
ATOM 1641 O O . HIS A 1 215 ? -4.469 -10.980 21.799 1.00 91.81 215 HIS A O 1
ATOM 1647 N N . LEU A 1 216 ? -5.593 -9.191 21.047 1.00 89.75 216 LEU A N 1
ATOM 1648 C CA . LEU A 1 216 ? -4.476 -8.254 21.181 1.00 89.75 216 LEU A CA 1
ATOM 1649 C C . LEU A 1 216 ? -4.014 -8.081 22.636 1.00 89.75 216 LEU A C 1
ATOM 1651 O O . LEU A 1 216 ? -2.825 -7.896 22.871 1.00 89.75 216 LEU A O 1
ATOM 1655 N N . GLY A 1 217 ? -4.930 -8.179 23.606 1.00 83.38 217 GLY A N 1
ATOM 1656 C CA . GLY A 1 217 ? -4.589 -8.176 25.030 1.00 83.38 217 GLY A CA 1
ATOM 1657 C C . GLY A 1 217 ? -3.826 -9.428 25.474 1.00 83.38 217 GLY A C 1
ATOM 1658 O O . GLY A 1 217 ? -2.921 -9.321 26.293 1.00 83.38 217 GLY A O 1
ATOM 1659 N N . LYS A 1 218 ? -4.137 -10.598 24.901 1.00 73.38 218 LYS A N 1
ATOM 1660 C CA . LYS A 1 218 ? -3.432 -11.861 25.187 1.00 73.38 218 LYS A CA 1
ATOM 1661 C C . LYS A 1 218 ? -2.046 -11.938 24.557 1.00 73.38 218 LYS A C 1
ATOM 1663 O O . LYS A 1 218 ? -1.141 -12.515 25.141 1.00 73.38 218 LYS A O 1
ATOM 1668 N N . SER A 1 219 ? -1.863 -11.359 23.371 1.00 64.31 219 SER A N 1
ATOM 1669 C CA . SER A 1 219 ? -0.555 -11.329 22.703 1.00 64.31 219 SER A CA 1
ATOM 1670 C C . SER A 1 219 ? 0.449 -10.364 23.353 1.00 64.31 219 SER A C 1
ATOM 1672 O O . SER A 1 219 ? 1.614 -10.372 22.970 1.00 64.31 219 SER A O 1
ATOM 1674 N N . GLY A 1 220 ? 0.008 -9.531 24.305 1.00 52.16 220 GLY A N 1
ATOM 1675 C CA . GLY A 1 220 ? 0.848 -8.604 25.069 1.00 52.16 220 GLY A CA 1
ATOM 1676 C C . GLY A 1 220 ? 1.395 -9.160 26.389 1.00 52.16 220 GLY A C 1
ATOM 1677 O O . GLY A 1 220 ? 2.061 -8.421 27.109 1.00 52.16 220 GLY A O 1
ATOM 1678 N N . GLU A 1 221 ? 1.119 -10.422 26.728 1.00 39.41 221 GLU A N 1
ATOM 1679 C CA . GLU A 1 221 ? 1.670 -11.061 27.925 1.00 39.41 221 GLU A CA 1
ATOM 1680 C C . GLU A 1 221 ? 3.106 -11.539 27.621 1.00 39.41 221 GLU A C 1
ATOM 1682 O O . GLU A 1 221 ? 3.291 -12.387 26.741 1.00 39.41 221 GLU A O 1
ATOM 1687 N N . PRO A 1 222 ? 4.146 -10.964 28.259 1.00 40.78 222 PRO A N 1
ATOM 1688 C CA . PRO A 1 222 ? 5.523 -11.371 28.016 1.00 40.78 222 PRO A CA 1
ATOM 1689 C C . PRO A 1 222 ? 5.695 -12.834 28.428 1.00 40.78 222 PRO A C 1
ATOM 1691 O O . PRO A 1 222 ? 5.261 -13.243 29.504 1.00 40.78 222 PRO A O 1
ATOM 1694 N N . ALA A 1 223 ? 6.326 -13.625 27.560 1.00 40.12 223 ALA A N 1
ATOM 1695 C CA . ALA A 1 223 ? 6.627 -15.024 27.832 1.00 40.12 223 ALA A CA 1
ATOM 1696 C C . ALA A 1 223 ? 7.349 -15.169 29.194 1.00 40.12 223 ALA A C 1
ATOM 1698 O O . ALA A 1 223 ? 8.340 -14.470 29.426 1.00 40.12 223 ALA A O 1
ATOM 1699 N N . PRO A 1 224 ? 6.902 -16.064 30.095 1.00 43.41 224 PRO A N 1
ATOM 1700 C CA . PRO A 1 224 ? 7.595 -16.326 31.349 1.00 43.41 224 PRO A CA 1
ATOM 1701 C C . PRO A 1 224 ? 8.834 -17.173 31.039 1.00 43.41 224 PRO A C 1
ATOM 1703 O O . PRO A 1 224 ? 8.744 -18.393 30.918 1.00 43.41 224 PRO A O 1
ATOM 1706 N N . GLY A 1 225 ? 9.987 -16.535 30.833 1.00 50.97 225 GLY A N 1
ATOM 1707 C CA . GLY A 1 225 ? 11.202 -17.273 30.482 1.00 50.97 225 GLY A CA 1
ATOM 1708 C C . GLY A 1 225 ? 12.388 -16.420 30.053 1.00 50.97 225 GLY A C 1
ATOM 1709 O O . GLY A 1 225 ? 12.894 -16.592 28.952 1.00 50.97 225 GLY A O 1
ATOM 1710 N N . ALA A 1 226 ? 12.847 -15.528 30.925 1.00 44.28 226 ALA A N 1
ATOM 1711 C CA . ALA A 1 226 ? 14.229 -15.050 30.923 1.00 44.28 226 ALA A CA 1
ATOM 1712 C C . ALA A 1 226 ? 14.627 -14.809 32.384 1.00 44.28 226 ALA A C 1
ATOM 1714 O O . ALA A 1 226 ? 14.613 -13.685 32.881 1.00 44.28 226 ALA A O 1
ATOM 1715 N N . GLY A 1 227 ? 14.843 -15.918 33.095 1.00 41.31 227 GLY A N 1
ATOM 1716 C CA . GLY A 1 227 ? 15.429 -15.908 34.428 1.00 41.31 227 GLY A CA 1
ATOM 1717 C C . GLY A 1 227 ? 16.852 -15.363 34.363 1.00 41.31 227 GLY A C 1
ATOM 1718 O O . GLY A 1 227 ? 17.663 -15.829 33.571 1.00 41.31 227 GLY A O 1
ATOM 1719 N N . ASP A 1 228 ? 17.087 -14.296 35.116 1.00 50.28 228 ASP A N 1
ATOM 1720 C CA . ASP A 1 228 ? 17.878 -14.371 36.346 1.00 50.28 228 ASP A CA 1
ATOM 1721 C C . ASP A 1 228 ? 19.097 -15.310 36.295 1.00 50.28 228 ASP A C 1
ATOM 1723 O O . ASP A 1 228 ? 19.055 -16.401 36.844 1.00 50.28 228 ASP A O 1
ATOM 1727 N N . GLU A 1 229 ? 20.185 -14.875 35.653 1.00 50.31 229 GLU A N 1
ATOM 1728 C CA . GLU A 1 2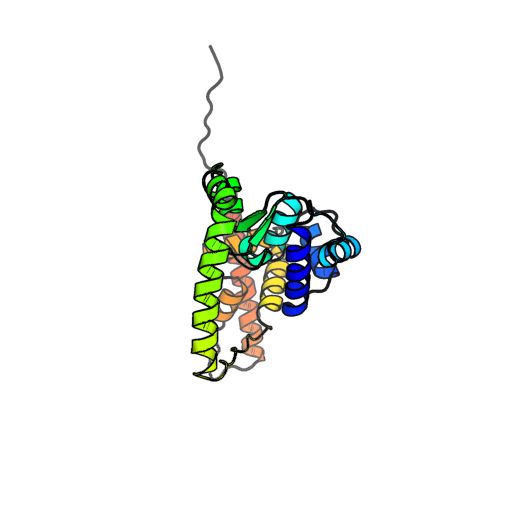29 ? 21.550 -15.305 35.986 1.00 50.31 229 GLU A CA 1
ATOM 1729 C C . GLU A 1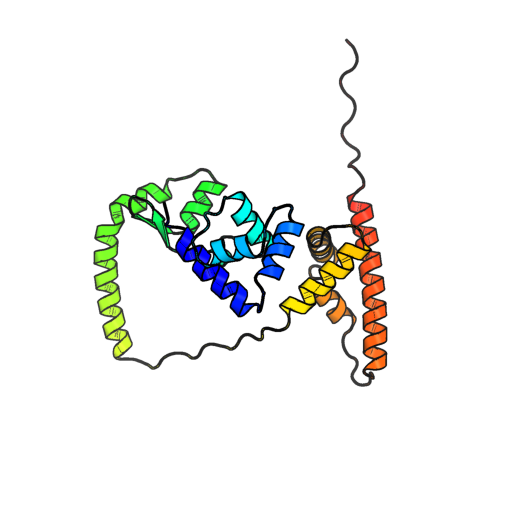 229 ? 22.536 -14.164 35.686 1.00 50.31 229 GLU A C 1
ATOM 1731 O O . GLU A 1 229 ? 22.936 -13.967 34.540 1.00 50.31 229 GLU A O 1
ATOM 1736 N N . ALA A 1 230 ? 22.900 -13.387 36.713 1.00 46.28 230 ALA A N 1
ATOM 1737 C CA . ALA A 1 230 ? 24.237 -12.796 36.891 1.00 46.28 230 ALA A CA 1
ATOM 1738 C C . ALA A 1 230 ? 24.281 -11.965 38.186 1.00 46.28 230 ALA A C 1
ATOM 1740 O O . ALA A 1 230 ? 24.344 -10.734 38.169 1.00 46.28 230 ALA A O 1
ATOM 1741 N N . GLY A 1 231 ? 24.260 -12.659 39.321 1.00 48.06 231 GLY A N 1
ATOM 1742 C CA . GLY A 1 231 ? 24.680 -12.135 40.613 1.00 48.06 231 GLY A CA 1
ATOM 1743 C C . GLY A 1 231 ? 25.570 -13.169 41.297 1.00 48.06 231 GLY A C 1
ATOM 1744 O O . GLY A 1 231 ? 25.171 -14.321 41.408 1.00 48.06 231 GLY A O 1
ATOM 1745 N N . GLU A 1 232 ? 26.749 -12.728 41.739 1.00 44.38 232 GLU A N 1
ATOM 1746 C CA . GLU A 1 232 ? 27.637 -13.406 42.701 1.00 44.38 232 GLU A CA 1
ATOM 1747 C C . GLU A 1 232 ? 28.349 -14.701 42.257 1.00 44.38 232 GLU A C 1
ATOM 1749 O O . GLU A 1 232 ? 27.846 -15.810 42.414 1.00 44.38 232 GLU A O 1
ATOM 1754 N N . HIS A 1 233 ? 29.598 -14.569 41.785 1.00 49.81 233 HIS A N 1
ATOM 1755 C CA . HIS A 1 233 ? 30.809 -14.774 42.606 1.00 49.81 233 HIS A CA 1
ATOM 1756 C C . HIS A 1 233 ? 32.100 -14.501 41.821 1.00 49.81 233 HIS A C 1
ATOM 1758 O O . HIS A 1 233 ? 32.187 -14.899 40.639 1.00 49.81 233 HIS A O 1
#

pLDDT: mean 74.61, std 18.49, range [29.31, 96.62]

Radius of gyration: 24.64 Å; Cα contacts (8 Å, |Δi|>4): 179; chains: 1; bounding box: 68×36×83 Å

Nearest PDB structures (foldseek):
  3zhi-assembly1_A  TM=8.269E-01  e=2.135E-01  Lactococcus phage TP901-1
  2ewt-assembly1_A  TM=7.778E-01  e=1.760E-01  Streptomyces coelicolor A3(2)
  3zhm-assembly1_A  TM=8.271E-01  e=3.299E-01  Lactococcus phage TP901-1
  2kpj-assembly1_A  TM=7.843E-01  e=4.003E-01  Agathobacter rectalis ATCC 33656
  6hu8-assembly1_A  TM=2.839E-01  e=1.254E-01  Streptococcus vestibularis F0396

Solvent-accessible surface area (backbone atoms only — not comparable to full-atom values): 13708 Å² total; per-residue (Å²): 143,58,43,65,44,55,54,34,9,50,42,49,45,52,51,29,60,73,67,71,51,51,53,57,57,54,14,50,45,37,36,76,72,73,42,95,46,37,47,66,53,43,50,29,32,43,69,46,74,41,87,76,51,73,68,55,52,53,46,49,25,61,63,66,74,41,53,70,37,65,51,49,72,32,51,75,31,73,36,52,51,101,82,49,64,44,41,38,45,57,55,51,46,24,74,76,70,71,49,58,73,71,60,64,61,48,67,76,42,47,70,65,48,50,52,54,47,49,54,54,47,54,56,49,52,62,53,44,76,76,56,82,83,86,86,85,81,84,88,80,83,84,66,69,64,63,58,41,57,50,52,43,46,56,49,11,68,76,68,78,50,52,45,67,58,47,49,54,48,26,35,73,75,69,74,36,48,67,55,59,50,46,52,61,78,50,64,82,58,99,87,62,53,72,68,58,51,51,52,48,48,54,52,48,50,53,52,53,53,52,54,49,53,53,52,58,59,60,73,67,60,77,78,94,79,80,79,91,82,92,77,90,134

Foldseek 3Di:
DQQQQVLLLCLLLVLCVLLVNQLQLLQVLLVLVVDNRDSVNSVCSNVSNDDDDPVVLVSSCVSSVHDSQSSNPHQQDWTDDPQGTDGNVLVVCCVPPVDNVRVVVCNPCVVVVVVVVVVVVVVVVVVVVVDDDDDDDDDDDNDPPVVLQVLLCVLCVVLVHRSVLQQVLCCVVPVDGPVVQLCVQLPDDPPDDPVRSVVSSVVSSVVSSVSSNVSVVVVPDPDPDDDDDDDDD

Mean predicted aligned error: 17.98 Å